Protein AF-0000000065948109 (afdb_homodimer)

Solvent-accessible surface area (backbone atoms only — not comparable to full-atom values): 18073 Å² total; per-residue (Å²): 132,85,75,76,74,75,69,74,71,58,66,39,32,50,82,46,85,75,44,53,85,60,35,66,54,28,76,70,76,76,58,70,59,65,32,35,32,31,30,47,79,47,98,48,29,34,36,40,36,32,56,39,51,92,62,52,76,90,24,46,48,77,45,78,55,88,47,34,37,38,42,35,37,41,80,82,67,83,81,81,68,49,64,55,38,82,49,62,77,77,67,71,39,63,44,53,44,33,36,25,89,48,36,40,80,72,50,73,46,82,54,51,21,24,41,38,36,35,32,36,52,61,70,56,72,88,72,45,86,71,80,72,79,78,77,74,84,72,80,79,76,76,80,77,75,76,67,78,79,119,131,84,74,75,76,74,71,73,71,57,66,42,32,49,83,45,87,74,45,54,86,63,36,69,52,29,76,70,76,75,60,71,60,66,33,35,31,30,31,46,78,46,99,48,29,34,37,38,35,34,55,40,51,92,61,53,75,91,25,48,48,80,47,78,54,88,49,34,37,37,42,34,37,42,83,82,66,83,81,81,70,51,64,56,39,84,49,62,77,75,66,72,40,63,44,57,44,33,35,26,89,49,38,41,80,73,49,74,46,80,54,54,22,24,42,38,35,37,31,35,52,59,71,58,73,88,72,46,86,71,80,73,76,78,76,75,86,70,80,80,72,64,86,72,78,78,62,70,84,120

Radius of gyration: 33.37 Å; Cα contacts (8 Å, |Δi|>4): 517; chains: 2; bounding box: 86×128×106 Å

pLDDT: mean 76.23, std 23.2, range [26.94, 98.38]

Foldseek 3Di:
DPPPCPVPQPQQAPQDVCSDPNSQVPVPPVPCPFPWDWDDPDNFKIKIKTQQAPFDPVQWDWDDDQFKIKIWGDDDDDDPDDDPDDDDDHHTDMTMHGHDPQKDWDDWDDDPRIIMTMIGHDDDPVPPDDDDDDDDPDDPPDPPPPPPPD/DPPPCVVPQPQQAPQDVCSDPNSQVPVPPVPCPFPWDWDDPDNFKIKIKTQQAPDDPVQWDWDDDQFKIKIWGDDDDDDPDDDPDDDDDHHTDMTMHGHDPQKDWDDWDDDPRIIMTMIGHDDDPVPPDDDDDDDDPDDPPDDPPPPPDD

InterPro domains:
  IPR002068 Alpha crystallin/Hsp20 domain [PF00011] (40-134)
  IPR002068 Alpha crystallin/Hsp20 domain [PS01031] (27-137)
  IPR008978 HSP20-like chaperone [G3DSA:2.60.40.790] (32-136)
  IPR008978 HSP20-like chaperone [SSF49764] (31-135)
  IPR037913 Small heat shock protein IbpA/IbpB, ACD domain [cd06470] (34-121)

Structure (mmCIF, N/CA/C/O backbone):
data_AF-0000000065948109-model_v1
#
loop_
_entity.id
_entity.type
_entity.pdbx_description
1 polymer 'Small heat shock protein HspE'
#
loop_
_atom_site.group_PDB
_atom_site.id
_atom_site.type_symbol
_atom_site.label_atom_id
_atom_site.label_alt_id
_atom_site.label_comp_id
_atom_site.label_asym_id
_atom_site.label_entity_id
_atom_site.label_seq_id
_atom_site.pdbx_PDB_ins_code
_atom_site.Cartn_x
_atom_site.Cartn_y
_atom_site.Cartn_z
_atom_site.occupancy
_atom_site.B_iso_or_equiv
_atom_site.auth_seq_id
_atom_site.auth_comp_id
_atom_site.auth_asym_id
_atom_site.auth_atom_id
_atom_site.pdbx_PDB_model_num
ATOM 1 N N . MET A 1 1 ? 5.234 41.031 -24.766 1 29.64 1 MET A N 1
ATOM 2 C CA . MET A 1 1 ? 4.141 40.094 -24.531 1 29.64 1 MET A CA 1
ATOM 3 C C . MET A 1 1 ? 4.297 39.406 -23.172 1 29.64 1 MET A C 1
ATOM 5 O O . MET A 1 1 ? 5.332 38.781 -22.906 1 29.64 1 MET A O 1
ATOM 9 N N . ARG A 1 2 ? 3.801 39.969 -21.953 1 28.12 2 ARG A N 1
ATOM 10 C CA . ARG A 1 2 ? 4.117 39.688 -20.547 1 28.12 2 ARG A CA 1
ATOM 11 C C . ARG A 1 2 ? 3.691 38.281 -20.156 1 28.12 2 ARG A C 1
ATOM 13 O O . ARG A 1 2 ? 2.51 37.938 -20.234 1 28.12 2 ARG A O 1
ATOM 20 N N . THR A 1 3 ? 4.426 37.281 -20.547 1 35 3 THR A N 1
ATOM 21 C CA . THR A 1 3 ? 4.164 35.875 -20.25 1 35 3 THR A CA 1
ATOM 22 C C . THR A 1 3 ? 3.906 35.656 -18.766 1 35 3 THR A C 1
ATOM 24 O O . THR A 1 3 ? 4.723 36.062 -17.922 1 35 3 THR A O 1
ATOM 27 N N . TYR A 1 4 ? 2.645 35.906 -18.344 1 31.05 4 TYR A N 1
ATOM 28 C CA . TYR A 1 4 ? 2.184 35.688 -16.969 1 31.05 4 TYR A CA 1
ATOM 29 C C . TYR A 1 4 ? 2.643 34.312 -16.469 1 31.05 4 TYR A C 1
ATOM 31 O O . TYR A 1 4 ? 2.393 33.281 -17.125 1 31.05 4 TYR A O 1
ATOM 39 N N . ASP A 1 5 ? 3.863 34.219 -15.984 1 33.69 5 ASP A N 1
ATOM 40 C CA . ASP A 1 5 ? 4.434 33.094 -15.266 1 33.69 5 ASP A CA 1
ATOM 41 C C . ASP A 1 5 ? 3.461 32.562 -14.203 1 33.69 5 ASP A C 1
ATOM 43 O O . ASP A 1 5 ? 3.195 33.25 -13.211 1 33.69 5 ASP A O 1
ATOM 47 N N . LEU A 1 6 ? 2.199 32.125 -14.578 1 35.31 6 LEU A N 1
ATOM 48 C CA . LEU A 1 6 ? 1.227 31.484 -13.703 1 35.31 6 LEU A CA 1
ATOM 49 C C . LEU A 1 6 ? 1.876 30.359 -12.898 1 35.31 6 LEU A C 1
ATOM 51 O O . LEU A 1 6 ? 1.198 29.406 -12.484 1 35.31 6 LEU A O 1
ATOM 55 N N . SER A 1 7 ? 3.217 30.453 -12.867 1 35.31 7 SER A N 1
ATOM 56 C CA . SER A 1 7 ? 3.896 29.406 -12.117 1 35.31 7 SER A CA 1
ATOM 57 C C . SER A 1 7 ? 3.33 29.281 -10.703 1 35.31 7 SER A C 1
ATOM 59 O O . SER A 1 7 ? 4.031 28.859 -9.781 1 35.31 7 SER A O 1
ATOM 61 N N . PRO A 1 8 ? 2.217 30 -10.305 1 38.47 8 PRO A N 1
ATOM 62 C CA . PRO A 1 8 ? 2.037 30.031 -8.852 1 38.47 8 PRO A CA 1
ATOM 63 C C . PRO A 1 8 ? 1.947 28.641 -8.234 1 38.47 8 PRO A C 1
ATOM 65 O O . PRO A 1 8 ? 1.047 27.859 -8.578 1 38.47 8 PRO A O 1
ATOM 68 N N . PHE A 1 9 ? 2.924 27.812 -8.023 1 39.91 9 PHE A N 1
ATOM 69 C CA . PHE A 1 9 ? 3.062 26.578 -7.262 1 39.91 9 PHE A CA 1
ATOM 70 C C . PHE A 1 9 ? 2.334 26.672 -5.926 1 39.91 9 PHE A C 1
ATOM 72 O O . PHE A 1 9 ? 2.852 27.266 -4.977 1 39.91 9 PHE A O 1
ATOM 79 N N . TRP A 1 10 ? 1.122 26.875 -5.797 1 39 10 TRP A N 1
ATOM 80 C CA . TRP A 1 10 ? 0.391 26.938 -4.535 1 39 10 TRP A CA 1
ATOM 81 C C . TRP A 1 10 ? 0.79 25.781 -3.623 1 39 10 TRP A C 1
ATOM 83 O O . TRP A 1 10 ? 0.545 24.609 -3.943 1 39 10 TRP A O 1
ATOM 93 N N . ARG A 1 11 ? 1.975 25.859 -2.982 1 47.75 11 ARG A N 1
ATOM 94 C CA . ARG A 1 11 ? 2.492 25 -1.919 1 47.75 11 ARG A CA 1
ATOM 95 C C . ARG A 1 11 ? 1.496 24.891 -0.769 1 47.75 11 ARG A C 1
ATOM 97 O O . ARG A 1 11 ? 1.283 25.859 -0.034 1 47.75 11 ARG A O 1
ATOM 104 N N . SER A 1 12 ? 0.529 24 -0.878 1 51.53 12 SER A N 1
ATOM 105 C CA . SER A 1 12 ? -0.377 23.797 0.248 1 51.53 12 SER A CA 1
ATOM 106 C C . SER A 1 12 ? 0.387 23.422 1.509 1 51.53 12 SER A C 1
ATOM 108 O O . SER A 1 12 ? 1.304 22.594 1.457 1 51.53 12 SER A O 1
ATOM 110 N N . THR A 1 13 ? 0.455 24.297 2.523 1 64.31 13 THR A N 1
ATOM 111 C CA . THR A 1 13 ? 1.109 24.125 3.816 1 64.31 13 THR A CA 1
ATOM 112 C C . THR A 1 13 ? 0.227 23.328 4.773 1 64.31 13 THR A C 1
ATOM 114 O O . THR A 1 13 ? -0.938 23.672 4.984 1 64.31 13 THR A O 1
ATOM 117 N N . ILE A 1 14 ? 0.63 22.203 5.199 1 66.62 14 ILE A N 1
ATOM 118 C CA . ILE A 1 14 ? -0.058 21.422 6.219 1 66.62 14 ILE A CA 1
ATOM 119 C C . ILE A 1 14 ? -0.171 22.219 7.508 1 66.62 14 ILE A C 1
ATOM 121 O O . ILE A 1 14 ? 0.828 22.75 8.008 1 66.62 14 ILE A O 1
ATOM 125 N N . GLY A 1 15 ? -1.49 22.25 8.133 1 60.53 15 GLY A N 1
ATOM 126 C CA . GLY A 1 15 ? -1.778 23.031 9.32 1 60.53 15 GLY A CA 1
ATOM 127 C C . GLY A 1 15 ? -2.623 24.266 9.039 1 60.53 15 GLY A C 1
ATOM 128 O O . GLY A 1 15 ? -3.092 24.922 9.969 1 60.53 15 GLY A O 1
ATOM 129 N N . PHE A 1 16 ? -2.656 24.719 7.836 1 61 16 PHE A N 1
ATOM 130 C CA . PHE A 1 16 ? -3.646 25.75 7.535 1 61 16 PHE A CA 1
ATOM 131 C C . PHE A 1 16 ? -5.004 25.125 7.246 1 61 16 PHE A C 1
ATOM 133 O O . PHE A 1 16 ? -5.082 24 6.734 1 61 16 PHE A O 1
ATOM 140 N N . ASP A 1 17 ? -6.031 25.344 8.07 1 54.16 17 ASP A N 1
ATOM 141 C CA . ASP A 1 17 ? -7.336 24.703 7.957 1 54.16 17 ASP A CA 1
ATOM 142 C C . ASP A 1 17 ? -7.691 24.422 6.496 1 54.16 17 ASP A C 1
ATOM 144 O O . ASP A 1 17 ? -8.453 23.5 6.203 1 54.16 17 ASP A O 1
ATOM 148 N N . ARG A 1 18 ? -7.535 25.5 5.723 1 48.44 18 ARG A N 1
ATOM 149 C CA . ARG A 1 18 ? -8.086 25.281 4.387 1 48.44 18 ARG A CA 1
ATOM 150 C C . ARG A 1 18 ? -7.082 24.562 3.488 1 48.44 18 ARG A C 1
ATOM 152 O O . ARG A 1 18 ? -6.129 25.188 3.008 1 48.44 18 ARG A O 1
ATOM 159 N N . LEU A 1 19 ? -6.742 23.359 3.861 1 49.34 19 LEU A N 1
ATOM 160 C CA . LEU A 1 19 ? -5.883 22.594 2.965 1 49.34 19 LEU A CA 1
ATOM 161 C C . LEU A 1 19 ? -6.441 22.594 1.544 1 49.34 19 LEU A C 1
ATOM 163 O O . LEU A 1 19 ? -7.453 21.953 1.266 1 49.34 19 LEU A O 1
ATOM 167 N N . LEU A 1 20 ? -6.578 23.844 0.843 1 45.06 20 LEU A N 1
ATOM 168 C CA . LEU A 1 20 ? -6.965 23.766 -0.562 1 45.06 20 LEU A CA 1
ATOM 169 C C . LEU A 1 20 ? -6.379 22.531 -1.228 1 45.06 20 LEU A C 1
ATOM 171 O O . LEU A 1 20 ? -5.504 21.875 -0.661 1 45.06 20 LEU A O 1
ATOM 175 N N . ASN A 1 21 ? -6.66 22.469 -2.602 1 44.12 21 ASN A N 1
ATOM 176 C CA . ASN A 1 21 ? -6.18 21.438 -3.527 1 44.12 21 ASN A CA 1
ATOM 177 C C . ASN A 1 21 ? -4.688 21.172 -3.338 1 44.12 21 ASN A C 1
ATOM 179 O O . ASN A 1 21 ? -3.854 22.031 -3.631 1 44.12 21 ASN A O 1
ATOM 183 N N . LEU A 1 22 ? -4.234 20.734 -2.148 1 44.16 22 LEU A N 1
ATOM 184 C CA . LEU A 1 22 ? -2.869 20.312 -1.854 1 44.16 22 LEU A CA 1
ATOM 185 C C . LEU A 1 22 ? -2.094 20.047 -3.141 1 44.16 22 LEU A C 1
ATOM 187 O O . LEU A 1 22 ? -2.469 19.172 -3.932 1 44.16 22 LEU A O 1
ATOM 191 N N . VAL A 1 23 ? -1.545 21.016 -3.662 1 41.25 23 VAL A N 1
ATOM 192 C CA . VAL A 1 23 ? -0.571 21.078 -4.746 1 41.25 23 VAL A CA 1
ATOM 193 C C . VAL A 1 23 ? 0.583 20.125 -4.465 1 41.25 23 VAL A C 1
ATOM 195 O O . VAL A 1 23 ? 1.319 20.297 -3.49 1 41.25 23 VAL A O 1
ATOM 198 N N . ASN A 1 24 ? 0.445 18.875 -4.121 1 42.62 24 ASN A N 1
ATOM 199 C CA . ASN A 1 24 ? 1.758 18.25 -4.113 1 42.62 24 ASN A CA 1
ATOM 200 C C . ASN A 1 24 ? 2.695 18.891 -5.137 1 42.62 24 ASN A C 1
ATOM 202 O O . ASN A 1 24 ? 2.43 18.844 -6.336 1 42.62 24 ASN A O 1
ATOM 206 N N . ASP A 1 25 ? 3.068 20.016 -4.891 1 40.81 25 ASP A N 1
ATOM 207 C CA . ASP A 1 25 ? 4.215 20.391 -5.711 1 40.81 25 ASP A CA 1
ATOM 208 C C . ASP A 1 25 ? 5.176 19.219 -5.887 1 40.81 25 ASP A C 1
ATOM 210 O O . ASP A 1 25 ? 6.121 19.062 -5.113 1 40.81 25 ASP A O 1
ATOM 214 N N . THR A 1 26 ? 4.84 18.016 -5.621 1 39.81 26 THR A N 1
ATOM 215 C CA . THR A 1 26 ? 5.891 17.219 -6.25 1 39.81 26 THR A CA 1
ATOM 216 C C . THR A 1 26 ? 6.41 17.906 -7.508 1 39.81 26 THR A C 1
ATOM 218 O O . THR A 1 26 ? 5.695 18.703 -8.125 1 39.81 26 THR A O 1
ATOM 221 N N . VAL A 1 27 ? 7.605 18.422 -7.605 1 38.03 27 VAL A N 1
ATOM 222 C CA . VAL A 1 27 ? 8.148 18.562 -8.953 1 38.03 27 VAL A CA 1
ATOM 223 C C . VAL A 1 27 ? 7.23 17.891 -9.961 1 38.03 27 VAL A C 1
ATOM 225 O O . VAL A 1 27 ? 6.906 16.703 -9.82 1 38.03 27 VAL A O 1
ATOM 228 N N . ASP A 1 28 ? 6.367 18.656 -10.609 1 40.16 28 ASP A N 1
ATOM 229 C CA . ASP A 1 28 ? 5.312 18.453 -11.594 1 40.16 28 ASP A CA 1
ATOM 230 C C . ASP A 1 28 ? 5.535 17.156 -12.383 1 40.16 28 ASP A C 1
ATOM 232 O O . ASP A 1 28 ? 5.082 17.031 -13.523 1 40.16 28 ASP A O 1
ATOM 236 N N . ASN A 1 29 ? 6.656 16.641 -12.242 1 43.66 29 ASN A N 1
ATOM 237 C CA . ASN A 1 29 ? 6.75 15.797 -13.438 1 43.66 29 ASN A CA 1
ATOM 238 C C . ASN A 1 29 ? 5.594 14.812 -13.523 1 43.66 29 ASN A C 1
ATOM 240 O O . ASN A 1 29 ? 5.723 13.75 -14.133 1 43.66 29 ASN A O 1
ATOM 244 N N . GLY A 1 30 ? 4.391 15.297 -13.039 1 52.56 30 GLY A N 1
ATOM 245 C CA . GLY A 1 30 ? 3.305 14.383 -13.344 1 52.56 30 GLY A CA 1
ATOM 246 C C . GLY A 1 30 ? 3.348 13.117 -12.5 1 52.56 30 GLY A C 1
ATOM 247 O O . GLY A 1 30 ? 2.441 12.281 -12.578 1 52.56 30 GLY A O 1
ATOM 248 N N . ASP A 1 31 ? 4.566 13 -11.758 1 61.12 31 ASP A N 1
ATOM 249 C CA . ASP A 1 31 ? 4.676 11.703 -11.094 1 61.12 31 ASP A CA 1
ATOM 250 C C . ASP A 1 31 ? 3.963 11.719 -9.742 1 61.12 31 ASP A C 1
ATOM 252 O O . ASP A 1 31 ? 4.387 12.422 -8.82 1 61.12 31 ASP A O 1
ATOM 256 N N . THR A 1 32 ? 2.773 11.328 -9.516 1 79 32 THR A N 1
ATOM 257 C CA . THR A 1 32 ? 1.86 11.234 -8.383 1 79 32 THR A CA 1
ATOM 258 C C . THR A 1 32 ? 2.221 10.039 -7.496 1 79 32 THR A C 1
ATOM 260 O O . THR A 1 32 ? 1.455 9.672 -6.605 1 79 32 THR A O 1
ATOM 263 N N . TYR A 1 33 ? 3.508 9.617 -7.703 1 89.5 33 TYR A N 1
ATOM 264 C CA . TYR A 1 33 ? 3.928 8.5 -6.867 1 89.5 33 TYR A CA 1
ATOM 265 C C . TYR A 1 33 ? 4.824 8.977 -5.73 1 89.5 33 TYR A C 1
ATOM 267 O O . TYR A 1 33 ? 5.672 9.852 -5.926 1 89.5 33 TYR A O 1
ATOM 275 N N . PRO A 1 34 ? 4.672 8.406 -4.445 1 95 34 PRO A N 1
ATOM 276 C CA . PRO A 1 34 ? 3.584 7.539 -3.996 1 95 34 PRO A CA 1
ATOM 277 C C . PRO A 1 34 ? 2.352 8.32 -3.549 1 95 34 PRO A C 1
ATOM 279 O O . PRO A 1 34 ? 2.469 9.461 -3.1 1 95 34 PRO A O 1
ATOM 282 N N . PRO A 1 35 ? 1.226 7.664 -3.725 1 93.69 35 PRO A N 1
ATOM 283 C CA . PRO A 1 35 ? 0.034 8.336 -3.199 1 93.69 35 PRO A CA 1
ATOM 284 C C . PRO A 1 35 ? 0.094 8.547 -1.688 1 93.69 35 PRO A C 1
ATOM 286 O O . PRO A 1 35 ? 0.752 7.777 -0.979 1 93.69 35 PRO A O 1
ATOM 289 N N . TYR A 1 36 ? -0.594 9.594 -1.303 1 94.44 36 TYR A N 1
ATOM 290 C CA . TYR A 1 36 ? -0.597 9.891 0.126 1 94.44 36 TYR A CA 1
ATOM 291 C C . TYR A 1 36 ? -1.914 10.523 0.551 1 94.44 36 TYR A C 1
ATOM 293 O O . TYR A 1 36 ? -2.688 10.984 -0.292 1 94.44 36 TYR A O 1
ATOM 301 N N . ASP A 1 37 ? -2.174 10.43 1.862 1 93.94 37 ASP A N 1
ATOM 302 C CA . ASP A 1 37 ? -3.291 11.125 2.504 1 93.94 37 ASP A CA 1
ATOM 303 C C . ASP A 1 37 ? -2.795 12.117 3.547 1 93.94 37 ASP A C 1
ATOM 305 O O . ASP A 1 37 ? -1.714 11.945 4.113 1 93.94 37 ASP A O 1
ATOM 309 N N . ILE A 1 38 ? -3.557 13.156 3.717 1 93.56 38 ILE A N 1
ATOM 310 C CA . ILE A 1 38 ? -3.359 14.078 4.832 1 93.56 38 ILE A CA 1
ATOM 311 C C . ILE A 1 38 ? -4.656 14.211 5.629 1 93.56 38 ILE A C 1
ATOM 313 O O . ILE A 1 38 ? -5.715 14.5 5.062 1 93.56 38 ILE A O 1
ATOM 317 N N . GLU A 1 39 ? -4.562 13.969 6.859 1 94.31 39 GLU A N 1
ATOM 318 C CA . GLU A 1 39 ? -5.758 14.07 7.691 1 94.31 39 GLU A CA 1
ATOM 319 C C . GLU A 1 39 ? -5.5 14.938 8.922 1 94.31 39 GLU A C 1
ATOM 321 O O . GLU A 1 39 ? -4.355 15.086 9.359 1 94.31 39 GLU A O 1
ATOM 326 N N . ARG A 1 40 ? -6.582 15.5 9.359 1 93.88 40 ARG A N 1
ATOM 327 C CA . ARG A 1 40 ? -6.578 16.141 10.664 1 93.88 40 ARG A CA 1
ATOM 328 C C . ARG A 1 40 ? -7.082 15.188 11.75 1 93.88 40 ARG A C 1
ATOM 330 O O . ARG A 1 40 ? -8.219 14.711 11.68 1 93.88 40 ARG A O 1
ATOM 337 N N . THR A 1 41 ? -6.254 14.93 12.703 1 94.06 41 THR A N 1
ATOM 338 C CA . THR A 1 41 ? -6.613 13.938 13.711 1 94.06 41 THR A CA 1
ATOM 339 C C . THR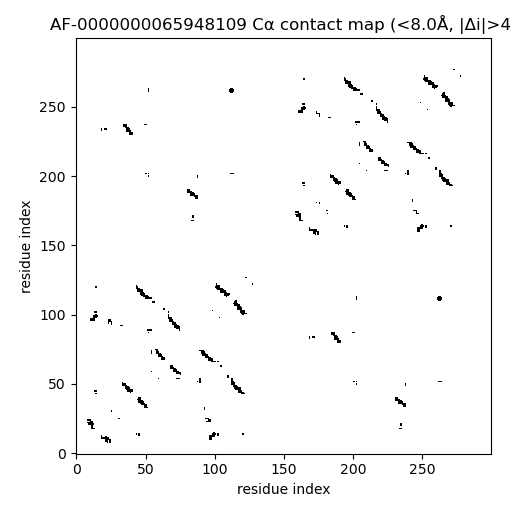 A 1 41 ? -7.168 14.617 14.961 1 94.06 41 THR A C 1
ATOM 341 O O . THR A 1 41 ? -7.828 13.977 15.773 1 94.06 41 THR A O 1
ATOM 344 N N . SER A 1 42 ? -6.863 15.797 15.156 1 92.25 42 SER A N 1
ATOM 345 C CA . SER A 1 42 ? -7.414 16.688 16.172 1 92.25 42 SER A CA 1
ATOM 346 C C . SER A 1 42 ? -7.23 18.156 15.789 1 92.25 42 SER A C 1
ATOM 348 O O . SER A 1 42 ? -6.723 18.453 14.703 1 92.25 42 SER A O 1
ATOM 350 N N . GLU A 1 43 ? -7.613 19.016 16.594 1 87.69 43 GLU A N 1
ATOM 351 C CA . GLU A 1 43 ? -7.562 20.438 16.281 1 87.69 43 GLU A CA 1
ATOM 352 C C . GLU A 1 43 ? -6.148 20.859 15.891 1 87.69 43 GLU A C 1
ATOM 354 O O . GLU A 1 43 ? -5.969 21.688 14.992 1 87.69 43 GLU A O 1
ATOM 359 N N . ASP A 1 44 ? -5.16 20.266 16.562 1 91.19 44 ASP A N 1
ATOM 360 C CA . ASP A 1 44 ? -3.789 20.719 16.344 1 91.19 44 ASP A CA 1
ATOM 361 C C . ASP A 1 44 ? -2.895 19.562 15.898 1 91.19 44 ASP A C 1
ATOM 363 O O . ASP A 1 44 ? -1.674 19.609 16.062 1 91.19 44 ASP A O 1
ATOM 367 N N . GLN A 1 45 ? -3.539 18.516 15.492 1 94.81 45 GLN A N 1
ATOM 368 C CA . GLN A 1 45 ? -2.752 17.359 15.086 1 94.81 45 GLN A CA 1
ATOM 369 C C . GLN A 1 45 ? -3.111 16.922 13.672 1 94.81 45 GLN A C 1
ATOM 371 O O . GLN A 1 45 ? -4.281 16.922 13.289 1 94.81 45 GLN A O 1
ATOM 376 N N . TYR A 1 46 ? -2.092 16.531 12.953 1 94.31 46 TYR A N 1
ATOM 377 C CA . TYR A 1 46 ? -2.229 16.078 11.57 1 94.31 46 TYR A CA 1
ATOM 378 C C . TYR A 1 46 ? -1.439 14.797 11.344 1 94.31 46 TYR A C 1
ATOM 380 O O . TYR A 1 46 ? -0.537 14.469 12.117 1 94.31 46 TYR A O 1
ATOM 388 N N . ARG A 1 47 ? -1.834 14.156 10.281 1 96.94 47 ARG A N 1
ATOM 389 C CA . ARG A 1 47 ? -1.088 12.969 9.875 1 96.94 47 ARG A CA 1
ATOM 390 C C . ARG A 1 47 ? -0.953 12.898 8.359 1 96.94 47 ARG A C 1
ATOM 392 O O . ARG A 1 47 ? -1.925 13.117 7.633 1 96.94 47 ARG A O 1
A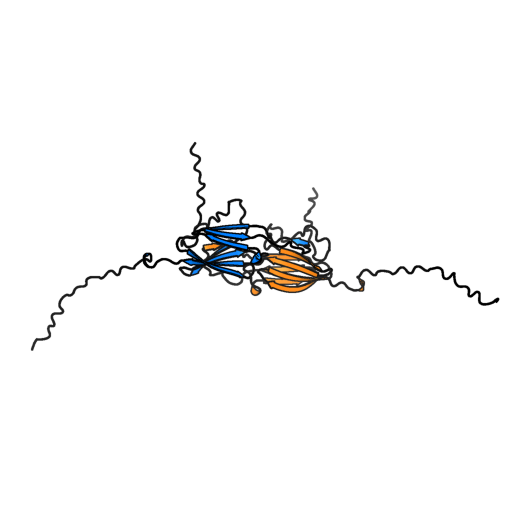TOM 399 N N . ILE A 1 48 ? 0.234 12.688 7.922 1 95.81 48 ILE A N 1
ATOM 400 C CA . ILE A 1 48 ? 0.5 12.328 6.535 1 95.81 48 ILE A CA 1
ATOM 401 C C . ILE A 1 48 ? 0.708 10.82 6.422 1 95.81 48 ILE A C 1
ATOM 403 O O . ILE A 1 48 ? 1.502 10.234 7.164 1 95.81 48 ILE A O 1
ATOM 407 N N . SER A 1 49 ? 0.015 10.195 5.574 1 97.19 49 SER A N 1
ATOM 408 C CA . SER A 1 49 ? 0.193 8.766 5.316 1 97.19 49 SER A CA 1
ATOM 409 C C . SER A 1 49 ? 0.574 8.516 3.861 1 97.19 49 SER A C 1
ATOM 411 O O . SER A 1 49 ? -0.169 8.875 2.947 1 97.19 49 SER A O 1
ATOM 413 N N . LEU A 1 50 ? 1.727 7.965 3.623 1 96.69 50 LEU A N 1
ATOM 414 C CA . LEU A 1 50 ? 2.191 7.598 2.289 1 96.69 50 LEU A CA 1
ATOM 415 C C . LEU A 1 50 ? 2.076 6.094 2.066 1 96.69 50 LEU A C 1
ATOM 417 O O . LEU A 1 50 ? 2.486 5.305 2.92 1 96.69 50 LEU A O 1
ATOM 421 N N . ALA A 1 51 ? 1.487 5.695 0.956 1 97.12 51 ALA A N 1
ATOM 422 C CA . ALA A 1 51 ? 1.442 4.281 0.598 1 97.12 51 ALA A CA 1
ATOM 423 C C . ALA A 1 51 ? 2.781 3.814 0.034 1 97.12 51 ALA A C 1
ATOM 425 O O . ALA A 1 51 ? 3.127 4.133 -1.106 1 97.12 51 ALA A O 1
ATOM 426 N N . LEU A 1 52 ? 3.535 3.012 0.817 1 97 52 LEU A N 1
ATOM 427 C CA . LEU A 1 52 ? 4.891 2.623 0.446 1 97 52 LEU A CA 1
ATOM 428 C C . LEU A 1 52 ? 5.055 1.108 0.489 1 97 52 LEU A C 1
ATOM 430 O O . LEU A 1 52 ? 6.055 0.602 1.006 1 97 52 LEU A O 1
ATOM 434 N N . VAL A 1 53 ? 4.016 0.492 -0.041 1 94.88 53 VAL A N 1
ATOM 435 C CA . VAL A 1 53 ? 4.117 -0.96 -0.139 1 94.88 53 VAL A CA 1
ATOM 436 C C . VAL A 1 53 ? 5.426 -1.338 -0.83 1 94.88 53 VAL A C 1
ATOM 438 O O . VAL A 1 53 ? 5.773 -0.774 -1.871 1 94.88 53 VAL A O 1
ATOM 441 N N . GLY A 1 54 ? 6.168 -2.311 -0.193 1 92.75 54 GLY A N 1
ATOM 442 C CA . GLY A 1 54 ? 7.41 -2.789 -0.779 1 92.75 54 GLY A CA 1
ATOM 443 C C . GLY A 1 54 ? 8.641 -2.119 -0.2 1 92.75 54 GLY A C 1
ATOM 444 O O . GLY A 1 54 ? 9.766 -2.576 -0.418 1 92.75 54 GLY A O 1
ATOM 445 N N . PHE A 1 55 ? 8.414 -1.017 0.498 1 95.38 55 PHE A N 1
ATOM 446 C CA . PHE A 1 55 ? 9.508 -0.323 1.159 1 95.38 55 PHE A CA 1
ATOM 447 C C . PHE A 1 55 ? 9.609 -0.74 2.621 1 95.38 55 PHE A C 1
ATOM 449 O O . PHE A 1 55 ? 8.633 -1.209 3.207 1 95.38 55 PHE A O 1
ATOM 456 N N . THR A 1 56 ? 10.797 -0.616 3.162 1 94.12 56 THR A N 1
ATOM 457 C CA . THR A 1 56 ? 11.055 -0.765 4.59 1 94.12 56 THR A CA 1
ATOM 458 C C . THR A 1 56 ? 11.602 0.531 5.18 1 94.12 56 THR A C 1
ATOM 460 O O . THR A 1 56 ? 11.969 1.449 4.445 1 94.12 56 THR A O 1
ATOM 463 N N . PRO A 1 57 ? 11.633 0.644 6.516 1 95.56 57 PRO A N 1
ATOM 464 C CA . PRO A 1 57 ? 12.172 1.857 7.133 1 95.56 57 PRO A CA 1
ATOM 465 C C . PRO A 1 57 ? 13.594 2.174 6.668 1 95.56 57 PRO A C 1
ATOM 467 O O . PRO A 1 57 ? 13.969 3.346 6.57 1 95.56 57 PRO A O 1
ATOM 470 N N . ASP A 1 58 ? 14.344 1.189 6.359 1 95.44 58 ASP A N 1
ATOM 471 C CA . ASP A 1 58 ? 15.727 1.396 5.938 1 95.44 58 ASP A CA 1
ATOM 472 C C . ASP A 1 58 ? 15.781 2.002 4.539 1 95.44 58 ASP A C 1
ATOM 474 O O . ASP A 1 58 ? 16.828 2.527 4.129 1 95.44 58 ASP A O 1
ATOM 478 N N . ASP A 1 59 ? 14.688 1.951 3.838 1 97 59 ASP A N 1
ATOM 479 C CA . ASP A 1 59 ? 14.656 2.416 2.455 1 97 59 ASP A CA 1
ATOM 480 C C . ASP A 1 59 ? 14.266 3.891 2.381 1 97 59 ASP A C 1
ATOM 482 O O . ASP A 1 59 ? 14.289 4.492 1.305 1 97 59 ASP A O 1
ATOM 486 N N . VAL A 1 60 ? 13.883 4.488 3.512 1 97.75 60 VAL A N 1
ATOM 487 C CA . VAL A 1 60 ? 13.227 5.789 3.467 1 97.75 60 VAL A CA 1
ATOM 488 C C . VAL A 1 60 ? 13.969 6.773 4.363 1 97.75 60 VAL A C 1
ATOM 490 O O . VAL A 1 60 ? 14.344 6.438 5.492 1 97.75 60 VAL A O 1
ATOM 493 N N . ALA A 1 61 ? 14.156 7.953 3.807 1 97.94 61 ALA A N 1
ATOM 494 C CA . ALA A 1 61 ? 14.727 9.055 4.574 1 97.94 61 ALA A CA 1
ATOM 495 C C . ALA A 1 61 ? 13.711 10.188 4.75 1 97.94 61 ALA A C 1
ATOM 497 O O . ALA A 1 61 ? 13.031 10.57 3.793 1 97.94 61 ALA A O 1
ATOM 498 N N . ILE A 1 62 ? 13.594 10.664 5.926 1 97.62 62 ILE A N 1
ATOM 499 C CA . ILE A 1 62 ? 12.688 11.766 6.258 1 97.62 62 ILE A CA 1
ATOM 500 C C . ILE A 1 62 ? 13.492 12.938 6.82 1 97.62 62 ILE A C 1
ATOM 502 O O . ILE A 1 62 ? 14.25 12.773 7.777 1 97.62 62 ILE A O 1
ATOM 506 N N . THR A 1 63 ? 13.297 14.086 6.227 1 97.06 63 THR A N 1
ATOM 507 C CA . THR A 1 63 ? 14.008 15.273 6.691 1 97.06 63 THR A CA 1
ATOM 508 C C . THR A 1 63 ? 13.047 16.453 6.871 1 97.06 63 THR A C 1
ATOM 510 O O . THR A 1 63 ? 12.281 16.766 5.961 1 97.06 63 THR A O 1
ATOM 513 N N . ALA A 1 64 ? 13.086 16.938 8.023 1 93.69 64 ALA A N 1
ATOM 514 C CA . ALA A 1 64 ? 12.312 18.141 8.297 1 93.69 64 ALA A CA 1
ATOM 515 C C . ALA A 1 64 ? 13.227 19.344 8.492 1 93.69 64 ALA A C 1
ATOM 517 O O . ALA A 1 64 ? 14.109 19.328 9.352 1 93.69 64 ALA A O 1
ATOM 518 N N . GLU A 1 65 ? 13.078 20.312 7.664 1 90.94 65 GLU A N 1
ATOM 519 C CA . GLU A 1 65 ? 13.836 21.562 7.766 1 90.94 65 GLU A CA 1
ATOM 520 C C . GLU A 1 65 ? 12.922 22.766 7.688 1 90.94 65 GLU A C 1
ATOM 522 O O . GLU A 1 65 ? 12.406 23.109 6.617 1 90.94 65 GLU A O 1
ATOM 527 N N . ARG A 1 66 ? 12.82 23.453 8.836 1 84 66 ARG A N 1
ATOM 528 C CA . ARG A 1 66 ? 11.961 24.625 8.93 1 84 66 ARG A CA 1
ATOM 529 C C . ARG A 1 66 ? 10.539 24.297 8.492 1 84 66 ARG A C 1
ATOM 531 O O . ARG A 1 66 ? 9.883 23.438 9.078 1 84 66 ARG A O 1
ATOM 538 N N . SER A 1 67 ? 10.078 24.781 7.402 1 86.69 67 SER A N 1
ATOM 539 C CA . SER A 1 67 ? 8.695 24.609 6.98 1 86.69 67 SER A CA 1
ATOM 540 C C . SER A 1 67 ? 8.578 23.625 5.832 1 86.69 67 SER A C 1
ATOM 542 O O . SER A 1 67 ? 7.645 23.688 5.031 1 86.69 67 SER A O 1
ATOM 544 N N . THR A 1 68 ? 9.617 22.75 5.809 1 90.5 68 THR A N 1
ATOM 545 C CA . THR A 1 68 ? 9.602 21.797 4.707 1 90.5 68 THR A CA 1
ATOM 546 C C . THR A 1 68 ? 9.875 20.375 5.215 1 90.5 68 THR A C 1
ATOM 548 O O . THR A 1 68 ? 10.805 20.156 5.988 1 90.5 68 THR A O 1
ATOM 551 N N . LEU A 1 69 ? 9.031 19.453 4.875 1 93.5 69 LEU A N 1
ATOM 552 C CA . LEU A 1 69 ? 9.219 18.031 5.137 1 93.5 69 LEU A CA 1
ATOM 553 C C . LEU A 1 69 ? 9.492 17.266 3.844 1 93.5 69 LEU A C 1
ATOM 555 O O . LEU A 1 69 ? 8.695 17.312 2.908 1 93.5 69 LEU A O 1
ATOM 559 N N . THR A 1 70 ? 10.617 16.672 3.781 1 94.5 70 THR A N 1
ATOM 560 C CA . THR A 1 70 ? 10.992 15.891 2.607 1 94.5 70 THR A CA 1
ATOM 561 C C . THR A 1 70 ? 11.031 14.406 2.938 1 94.5 70 THR A C 1
ATOM 563 O O . THR A 1 70 ? 11.633 14 3.938 1 94.5 70 THR A O 1
ATOM 566 N N . VAL A 1 71 ? 10.352 13.625 2.143 1 96.56 71 VAL A N 1
ATOM 567 C CA . VAL A 1 71 ? 10.398 12.172 2.26 1 96.56 71 VAL A CA 1
ATOM 568 C C . VAL A 1 71 ? 10.977 11.57 0.979 1 96.56 71 VAL A C 1
ATOM 570 O O . VAL A 1 71 ? 10.461 11.805 -0.115 1 96.56 71 VAL A O 1
ATOM 573 N N . GLU A 1 72 ? 12.055 10.82 1.18 1 96.94 72 GLU A N 1
ATOM 574 C CA . GLU A 1 72 ? 12.695 10.18 0.038 1 96.94 72 GLU A CA 1
ATOM 575 C C . GLU A 1 72 ? 12.797 8.664 0.243 1 96.94 72 GLU A C 1
ATOM 577 O O . GLU A 1 72 ? 13.086 8.203 1.348 1 96.94 72 GLU A O 1
ATOM 582 N N . GLY A 1 73 ? 12.539 7.934 -0.838 1 96.69 73 GLY A N 1
ATOM 583 C CA . GLY A 1 73 ? 12.625 6.48 -0.778 1 96.69 73 GLY A CA 1
ATOM 584 C C . GLY A 1 73 ? 13.359 5.879 -1.962 1 96.69 73 GLY A C 1
ATOM 585 O O . GLY A 1 73 ? 13.172 6.309 -3.102 1 96.69 73 GLY A O 1
ATOM 586 N N . ARG A 1 74 ? 14.18 4.902 -1.657 1 96.06 74 ARG A N 1
ATOM 587 C CA . ARG A 1 74 ? 14.875 4.078 -2.637 1 96.06 74 ARG A CA 1
ATOM 588 C C . ARG A 1 74 ? 15.219 2.709 -2.055 1 96.06 74 ARG A C 1
ATOM 590 O O . ARG A 1 74 ? 15.742 2.615 -0.941 1 96.06 74 ARG A O 1
ATOM 597 N N . LYS A 1 75 ? 14.867 1.751 -2.928 1 94.56 75 LYS A N 1
ATOM 598 C CA . LYS A 1 75 ? 15.227 0.424 -2.434 1 94.56 75 LYS A CA 1
ATOM 599 C C . LYS A 1 75 ? 16.734 0.282 -2.281 1 94.56 75 LYS A C 1
ATOM 601 O O . LYS A 1 75 ? 17.484 0.67 -3.174 1 94.56 75 LYS A O 1
ATOM 606 N N . THR A 1 76 ? 17.094 -0.316 -1.232 1 88.5 76 THR A N 1
ATOM 607 C CA . THR A 1 76 ? 18.516 -0.485 -0.944 1 88.5 76 THR A CA 1
ATOM 608 C C . THR A 1 76 ? 19 -1.854 -1.408 1 88.5 76 THR A C 1
ATOM 610 O O . THR A 1 76 ? 20.188 -2.029 -1.708 1 88.5 76 THR A O 1
ATOM 613 N N . ASP A 1 77 ? 18.156 -2.801 -1.41 1 85.25 77 ASP A N 1
ATOM 614 C CA . ASP A 1 77 ? 18.562 -4.152 -1.784 1 85.25 77 ASP A CA 1
ATOM 615 C C . ASP A 1 77 ? 17.906 -4.578 -3.096 1 85.25 77 ASP A C 1
ATOM 617 O O . ASP A 1 77 ? 16.844 -4.078 -3.453 1 85.25 77 ASP A O 1
ATOM 621 N N . GLU A 1 78 ? 18.641 -5.367 -3.77 1 80.69 78 GLU A N 1
ATOM 622 C CA . GLU A 1 78 ? 18.078 -5.918 -4.996 1 80.69 78 GLU A CA 1
ATOM 623 C C . GLU A 1 78 ? 17.016 -6.973 -4.691 1 80.69 78 GLU A C 1
ATOM 625 O O . GLU A 1 78 ? 17.156 -7.75 -3.746 1 80.69 78 GLU A O 1
ATOM 630 N N . ASP A 1 79 ? 16 -6.875 -5.375 1 81.81 79 ASP A N 1
ATOM 631 C CA . ASP A 1 79 ? 14.953 -7.875 -5.27 1 81.81 79 ASP A CA 1
ATOM 632 C C . ASP A 1 79 ? 15.273 -9.109 -6.105 1 81.81 79 ASP A C 1
ATOM 634 O O . ASP A 1 79 ? 15.336 -9.031 -7.336 1 81.81 79 ASP A O 1
ATOM 638 N N . GLU A 1 80 ? 15.562 -10.219 -5.379 1 86.12 80 GLU A N 1
ATOM 639 C CA . GLU A 1 80 ? 15.992 -11.43 -6.082 1 86.12 80 GLU A CA 1
ATOM 640 C C . GLU A 1 80 ? 14.836 -12.406 -6.262 1 86.12 80 GLU A C 1
ATOM 642 O O . GLU A 1 80 ? 15.031 -13.531 -6.723 1 86.12 80 GLU A O 1
ATOM 647 N N . ARG A 1 81 ? 13.812 -12.016 -6.078 1 89.12 81 ARG A N 1
ATOM 648 C CA . ARG A 1 81 ? 12.664 -12.906 -6.195 1 89.12 81 ARG A CA 1
ATOM 649 C C . ARG A 1 81 ? 12.344 -13.203 -7.656 1 89.12 81 ARG A C 1
ATOM 651 O O . ARG A 1 81 ? 12.656 -12.398 -8.539 1 89.12 81 ARG A O 1
ATOM 658 N N . ASP A 1 82 ? 11.891 -14.328 -7.875 1 91.81 82 ASP A N 1
ATOM 659 C CA . ASP A 1 82 ? 11.531 -14.773 -9.219 1 91.81 82 ASP A CA 1
ATOM 660 C C . ASP A 1 82 ? 10.102 -14.367 -9.562 1 91.81 82 ASP A C 1
ATOM 662 O O . ASP A 1 82 ? 9.164 -15.148 -9.375 1 91.81 82 ASP A O 1
ATOM 666 N N . TYR A 1 83 ? 9.984 -13.195 -10.125 1 90.94 83 TYR A N 1
ATOM 667 C CA . TYR A 1 83 ? 8.656 -12.664 -10.422 1 90.94 83 TYR A CA 1
ATOM 668 C C . TYR A 1 83 ? 8.156 -13.18 -11.766 1 90.94 83 TYR A C 1
ATOM 670 O O . TYR A 1 83 ? 8.875 -13.117 -12.773 1 90.94 83 TYR A O 1
ATOM 678 N N . LEU A 1 84 ? 7.062 -13.734 -11.586 1 88.81 84 LEU A N 1
ATOM 679 C CA . LEU A 1 84 ? 6.371 -14.086 -12.82 1 88.81 84 LEU A CA 1
ATOM 680 C C . LEU A 1 84 ? 5.602 -12.891 -13.375 1 88.81 84 LEU A C 1
ATOM 682 O O . LEU A 1 84 ? 5.414 -12.773 -14.594 1 88.81 84 LEU A O 1
ATOM 686 N N . TYR A 1 85 ? 5.141 -12.094 -12.586 1 89.75 85 TYR A N 1
ATOM 687 C CA . TYR A 1 85 ? 4.461 -10.844 -12.914 1 89.75 85 TYR A CA 1
ATOM 688 C C . TYR A 1 85 ? 4.691 -9.797 -11.828 1 89.75 85 TYR A C 1
ATOM 690 O O . TYR A 1 85 ? 4.57 -10.094 -10.633 1 89.75 85 TYR A O 1
ATOM 698 N N . ARG A 1 86 ? 5.031 -8.562 -12.258 1 90 86 ARG A N 1
ATOM 699 C CA . ARG A 1 86 ? 5.285 -7.469 -11.32 1 90 86 ARG A CA 1
ATOM 700 C C . ARG A 1 86 ? 4.41 -6.262 -11.648 1 90 86 ARG A C 1
ATOM 702 O O . ARG A 1 86 ? 4.605 -5.602 -12.664 1 90 86 ARG A O 1
ATOM 709 N N . GLY A 1 87 ? 3.453 -6.035 -10.758 1 91.19 87 GLY A N 1
ATOM 710 C CA . GLY A 1 87 ? 2.559 -4.906 -10.977 1 91.19 87 GLY A CA 1
ATOM 711 C C . GLY A 1 87 ? 2.666 -3.844 -9.906 1 91.19 87 GLY A C 1
ATOM 712 O O . GLY A 1 87 ? 2.184 -2.723 -10.078 1 91.19 87 GLY A O 1
ATOM 713 N N . ILE A 1 88 ? 3.23 -4.156 -8.797 1 92.56 88 ILE A N 1
ATOM 714 C CA . ILE A 1 88 ? 3.383 -3.193 -7.711 1 92.56 88 ILE A CA 1
ATOM 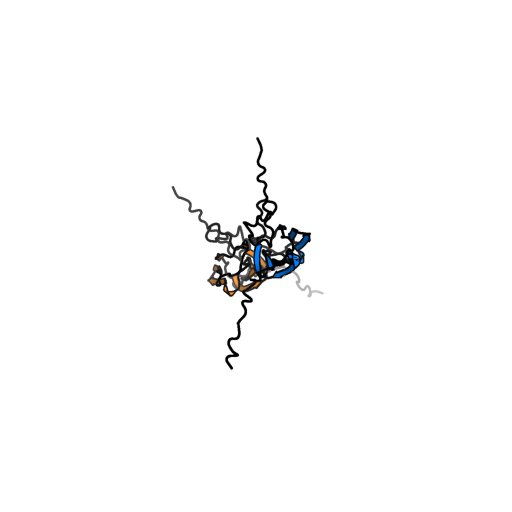715 C C . ILE A 1 88 ? 4.625 -2.338 -7.949 1 92.56 88 ILE A C 1
ATOM 717 O O . ILE A 1 88 ? 5.734 -2.863 -8.07 1 92.56 88 ILE A O 1
ATOM 721 N N . SER A 1 89 ? 4.355 -1.088 -8.047 1 89.31 89 SER A N 1
ATOM 722 C CA . SER A 1 89 ? 5.457 -0.175 -8.336 1 89.31 89 SER A CA 1
ATOM 723 C C . SER A 1 89 ? 6.273 0.122 -7.086 1 89.31 89 SER A C 1
ATOM 725 O O . SER A 1 89 ? 5.734 0.58 -6.078 1 89.31 89 SER A O 1
ATOM 727 N N . VAL A 1 90 ? 7.477 -0.222 -7.164 1 93.25 90 VAL A N 1
ATOM 728 C CA . VAL A 1 90 ? 8.461 0.166 -6.16 1 93.25 90 VAL A CA 1
ATOM 729 C C . VAL A 1 90 ? 9.602 0.936 -6.82 1 93.25 90 VAL A C 1
ATOM 731 O O . VAL A 1 90 ? 10.562 0.336 -7.32 1 93.25 90 VAL A O 1
ATOM 734 N N . ARG A 1 91 ? 9.453 2.18 -6.785 1 93.31 91 ARG A N 1
ATOM 735 C CA . ARG A 1 91 ? 10.398 3.027 -7.504 1 93.31 91 ARG A CA 1
ATOM 736 C C . ARG A 1 91 ? 10.859 4.191 -6.637 1 93.31 91 ARG A C 1
ATOM 738 O O . ARG A 1 91 ? 10.188 4.562 -5.672 1 93.31 91 ARG A O 1
ATOM 745 N N . PRO A 1 92 ? 12.047 4.641 -6.98 1 95.38 92 PRO A N 1
ATOM 746 C CA . PRO A 1 92 ? 12.492 5.805 -6.203 1 95.38 92 PRO A CA 1
ATOM 747 C C . PRO A 1 92 ? 11.492 6.957 -6.246 1 95.38 92 PRO A C 1
ATOM 749 O O . PRO A 1 92 ? 10.805 7.141 -7.254 1 95.38 92 PRO A O 1
ATOM 752 N N . PHE A 1 93 ? 11.438 7.652 -5.117 1 93.88 93 PHE A N 1
ATOM 753 C CA . PHE A 1 93 ? 10.523 8.781 -5.066 1 93.88 93 PHE A CA 1
ATOM 754 C C . PHE A 1 93 ? 11.055 9.875 -4.148 1 93.88 93 PHE A C 1
ATOM 756 O O . PHE A 1 93 ? 11.969 9.633 -3.352 1 93.88 93 PHE A O 1
ATOM 763 N N . ARG A 1 94 ? 10.508 11.047 -4.344 1 94.38 94 ARG A N 1
ATOM 764 C CA . ARG A 1 94 ? 10.734 12.195 -3.479 1 94.38 94 ARG A CA 1
ATOM 765 C C . ARG A 1 94 ? 9.477 13.039 -3.346 1 94.38 94 ARG A C 1
ATOM 767 O O . ARG A 1 94 ? 8.953 13.547 -4.344 1 94.38 94 ARG A O 1
ATOM 774 N N . ARG A 1 95 ? 9.031 13.078 -2.094 1 92.62 95 ARG A N 1
ATOM 775 C CA . ARG A 1 95 ? 7.879 13.922 -1.798 1 92.62 95 ARG A CA 1
ATOM 776 C C . ARG A 1 95 ? 8.266 15.062 -0.86 1 92.62 95 ARG A C 1
ATOM 778 O O . ARG A 1 95 ? 8.992 14.852 0.111 1 92.62 95 ARG A O 1
ATOM 785 N N . VAL A 1 96 ? 7.703 16.234 -1.199 1 91.25 96 VAL A N 1
ATOM 786 C CA . VAL A 1 96 ? 7.961 17.406 -0.374 1 91.25 96 VAL A CA 1
ATOM 787 C C . VAL A 1 96 ? 6.637 18.016 0.097 1 91.25 96 VAL A C 1
ATOM 789 O O . VAL A 1 96 ? 5.738 18.266 -0.711 1 91.25 96 VAL A O 1
ATOM 792 N N . PHE A 1 97 ? 6.586 18.234 1.367 1 90.81 97 PHE A N 1
ATOM 793 C CA . PHE A 1 97 ? 5.414 18.859 1.967 1 90.81 97 PHE A CA 1
ATOM 794 C C . PHE A 1 97 ? 5.793 20.188 2.641 1 90.81 97 PHE A C 1
ATOM 796 O O . PHE A 1 97 ? 6.797 20.25 3.352 1 90.81 97 PHE A O 1
ATOM 803 N N . ASN A 1 98 ? 4.914 21.094 2.434 1 90.31 98 ASN A N 1
ATOM 804 C CA . ASN A 1 98 ? 5.117 22.359 3.137 1 90.31 98 ASN A CA 1
ATOM 805 C C . ASN A 1 98 ? 4.316 22.406 4.434 1 90.31 98 ASN A C 1
ATOM 807 O O . ASN A 1 98 ? 3.113 22.141 4.438 1 90.31 98 ASN A O 1
ATOM 811 N N . LEU A 1 99 ? 5.02 22.781 5.438 1 90.44 99 LEU A N 1
ATOM 812 C CA . LEU A 1 99 ? 4.391 22.859 6.75 1 90.44 99 LEU A CA 1
ATOM 813 C C . LEU A 1 99 ? 4.133 24.297 7.148 1 90.44 99 LEU A C 1
ATOM 815 O O . LEU A 1 99 ? 4.965 25.172 6.898 1 90.44 99 LEU A O 1
ATOM 819 N N . ALA A 1 100 ? 2.969 24.516 7.742 1 86.69 100 ALA A N 1
ATOM 820 C CA . ALA A 1 100 ? 2.682 25.844 8.273 1 86.69 100 ALA A CA 1
ATOM 821 C C . ALA A 1 100 ? 3.604 26.172 9.445 1 86.69 100 ALA A C 1
ATOM 823 O O . ALA A 1 100 ? 4.23 25.281 10.023 1 86.69 100 ALA A O 1
ATOM 824 N N . ASP A 1 101 ? 3.441 27.422 9.734 1 84.06 101 ASP A N 1
ATOM 825 C CA . ASP A 1 101 ? 4.188 27.844 10.914 1 84.06 101 ASP A CA 1
ATOM 826 C C . ASP A 1 101 ? 3.729 27.094 12.156 1 84.06 101 ASP A C 1
ATOM 828 O O . ASP A 1 101 ? 2.537 26.828 12.328 1 84.06 101 ASP A O 1
ATOM 832 N N . TYR A 1 102 ? 4.621 26.641 12.93 1 88.06 102 TYR A N 1
ATOM 833 C CA . TYR A 1 102 ? 4.398 26.031 14.242 1 88.06 102 TYR A CA 1
ATOM 834 C C . TYR A 1 102 ? 3.969 24.578 14.102 1 88.06 102 TYR A C 1
ATOM 836 O O . TYR A 1 102 ? 3.594 23.938 15.094 1 88.06 102 TYR A O 1
ATOM 844 N N . VAL A 1 103 ? 3.902 24.141 12.836 1 90.75 103 VAL A N 1
ATOM 845 C CA . VAL A 1 103 ? 3.674 22.719 12.664 1 90.75 103 VAL A CA 1
ATOM 846 C C . VAL A 1 103 ? 5.004 21.969 12.703 1 90.75 103 VAL A C 1
ATOM 848 O O . VAL A 1 103 ? 5.957 22.344 12.016 1 90.75 103 VAL A O 1
ATOM 851 N N . GLN A 1 104 ? 5.047 20.938 13.531 1 93.06 104 GLN A N 1
ATOM 852 C CA . GLN A 1 104 ? 6.27 20.172 13.68 1 93.06 104 GLN A CA 1
ATOM 853 C C . GLN A 1 104 ? 5.992 18.672 13.539 1 93.06 104 GLN A C 1
ATOM 855 O O . GLN A 1 104 ? 4.879 18.219 13.812 1 93.06 104 GLN A O 1
ATOM 860 N N . VAL A 1 105 ? 7.09 17.953 13.133 1 95.38 105 VAL A N 1
ATOM 861 C CA . VAL A 1 105 ? 7 16.5 13.055 1 95.38 105 VAL A CA 1
ATOM 862 C C . VAL A 1 105 ? 7.16 15.898 14.453 1 95.38 105 VAL A C 1
ATOM 864 O O . VAL A 1 105 ? 8.109 16.219 15.164 1 95.38 105 VAL A O 1
ATOM 867 N N . LYS A 1 106 ? 6.246 15.102 14.781 1 95.88 106 LYS A N 1
ATOM 868 C CA . LYS A 1 106 ? 6.332 14.438 16.078 1 95.88 106 LYS A CA 1
ATOM 869 C C . LYS A 1 106 ? 6.992 13.062 15.953 1 95.88 106 LYS A C 1
ATOM 871 O O . LYS A 1 106 ? 7.883 12.727 16.734 1 95.88 106 LYS A O 1
ATOM 876 N N . ASP A 1 107 ? 6.516 12.258 15.086 1 96.56 107 ASP A N 1
ATOM 877 C CA . ASP A 1 107 ? 7.066 10.922 14.875 1 96.56 107 ASP A CA 1
ATOM 878 C C . ASP A 1 107 ? 6.664 10.367 13.508 1 96.56 107 ASP A C 1
ATOM 880 O O . ASP A 1 107 ? 5.887 11 12.781 1 96.56 107 ASP A O 1
ATOM 884 N N . ALA A 1 108 ? 7.344 9.281 13.164 1 97.75 108 ALA A N 1
ATOM 885 C CA . ALA A 1 108 ? 7.051 8.562 11.93 1 97.75 108 ALA A CA 1
ATOM 886 C C . ALA A 1 108 ? 7.086 7.051 12.148 1 97.75 108 ALA A C 1
ATOM 888 O O . ALA A 1 108 ? 8.008 6.531 12.781 1 97.75 108 ALA A O 1
ATOM 889 N N . THR A 1 109 ? 6.074 6.379 11.617 1 97.44 109 THR A N 1
ATOM 890 C CA . THR A 1 109 ? 6 4.93 11.789 1 97.44 109 THR A CA 1
ATOM 891 C C . THR A 1 109 ? 5.621 4.25 10.477 1 97.44 109 THR A C 1
ATOM 893 O O . THR A 1 109 ? 4.926 4.84 9.641 1 97.44 109 THR A O 1
ATOM 896 N N . PHE A 1 110 ? 6.164 3.061 10.312 1 95.62 110 PHE A N 1
ATOM 897 C CA . PHE A 1 110 ? 5.75 2.195 9.211 1 95.62 110 PHE A CA 1
ATOM 898 C C . PHE A 1 110 ? 4.742 1.159 9.695 1 95.62 110 PHE A C 1
ATOM 900 O O . PHE A 1 110 ? 5.043 0.358 10.586 1 95.62 110 PHE A O 1
ATOM 907 N N . GLU A 1 111 ? 3.52 1.215 9.062 1 94.5 111 GLU A N 1
ATOM 908 C CA . GLU A 1 111 ? 2.479 0.271 9.453 1 94.5 111 GLU A CA 1
ATOM 909 C C . GLU A 1 111 ? 1.537 -0.034 8.297 1 94.5 111 GLU A C 1
ATOM 911 O O . GLU A 1 111 ? 1.04 0.881 7.637 1 94.5 111 GLU A O 1
ATOM 916 N N . ASP A 1 112 ? 1.416 -1.342 8.016 1 94.12 112 ASP A N 1
ATOM 917 C CA . ASP A 1 112 ? 0.413 -1.793 7.051 1 94.12 112 ASP A CA 1
ATOM 918 C C . ASP A 1 112 ? 0.677 -1.206 5.668 1 94.12 112 ASP A C 1
ATOM 920 O O . ASP A 1 112 ? -0.254 -0.78 4.98 1 94.12 112 ASP A O 1
ATOM 924 N N . GLY A 1 113 ? 1.927 -1.112 5.426 1 95.38 113 GLY A N 1
ATOM 925 C CA . GLY A 1 113 ? 2.326 -0.642 4.109 1 95.38 113 GLY A CA 1
ATOM 926 C C . GLY A 1 113 ? 2.291 0.87 3.98 1 95.38 113 GLY A C 1
ATOM 927 O O . GLY A 1 113 ? 2.459 1.408 2.885 1 95.38 113 GLY A O 1
ATOM 928 N N . LEU A 1 114 ? 2.107 1.526 5.125 1 97.69 114 LEU A N 1
ATOM 929 C CA . LEU A 1 114 ? 2.029 2.982 5.16 1 97.69 114 LEU A CA 1
ATOM 930 C C . LEU A 1 114 ? 3.174 3.568 5.98 1 97.69 114 LEU A C 1
ATOM 932 O O . LEU A 1 114 ? 3.527 3.031 7.031 1 97.69 114 LEU A O 1
ATOM 936 N N . LEU A 1 115 ? 3.736 4.617 5.43 1 98.06 115 LEU A N 1
ATOM 937 C CA . LEU A 1 115 ? 4.488 5.523 6.293 1 98.06 115 LEU A CA 1
ATOM 938 C C . LEU A 1 115 ? 3.578 6.598 6.875 1 98.06 115 LEU A C 1
ATOM 940 O O . LEU A 1 115 ? 2.98 7.383 6.133 1 98.06 115 LEU A O 1
ATOM 944 N N . LYS A 1 116 ? 3.469 6.598 8.148 1 98.38 116 LYS A N 1
ATOM 945 C CA . LYS A 1 116 ? 2.625 7.57 8.836 1 98.38 116 LYS A CA 1
ATOM 946 C C . LYS A 1 116 ? 3.467 8.594 9.594 1 98.38 116 LYS A C 1
ATOM 948 O O . LYS A 1 116 ? 4.25 8.234 10.477 1 98.38 116 LYS A O 1
ATOM 953 N N . ILE A 1 117 ? 3.266 9.836 9.258 1 97.94 117 ILE A N 1
ATOM 954 C CA . ILE A 1 117 ? 4.008 10.922 9.898 1 97.94 117 ILE A CA 1
ATOM 955 C C . ILE A 1 117 ? 3.049 11.797 10.703 1 97.94 117 ILE A C 1
ATOM 957 O O . ILE A 1 117 ? 2.143 12.414 10.141 1 97.94 117 ILE A O 1
ATOM 961 N N . ALA A 1 118 ? 3.281 11.836 11.961 1 97.94 118 ALA A N 1
ATOM 962 C CA . ALA A 1 118 ? 2.453 12.633 12.859 1 97.94 118 ALA A CA 1
ATOM 963 C C . ALA A 1 118 ? 2.996 14.055 12.992 1 97.94 118 ALA A C 1
ATOM 965 O O . ALA A 1 118 ? 4.195 14.25 13.195 1 97.94 118 ALA A O 1
ATOM 966 N N . LEU A 1 119 ? 2.053 14.992 12.859 1 96.5 119 LEU A N 1
ATOM 967 C CA . LEU A 1 119 ? 2.398 16.406 12.977 1 96.5 119 LEU A CA 1
ATOM 968 C C . LEU A 1 119 ? 1.571 17.078 14.07 1 96.5 119 LEU A C 1
ATOM 970 O O . LEU A 1 119 ? 0.438 16.672 14.336 1 96.5 119 LEU A O 1
ATOM 974 N N . THR A 1 120 ? 2.18 18.062 14.641 1 95.62 120 THR A N 1
ATOM 975 C CA . THR A 1 120 ? 1.474 18.844 15.656 1 95.62 120 THR A CA 1
ATOM 976 C C . THR A 1 120 ? 1.742 20.328 15.477 1 95.62 120 THR A C 1
ATOM 978 O O . THR A 1 120 ? 2.865 20.734 15.164 1 95.62 120 THR A O 1
ATOM 981 N N . ARG A 1 121 ? 0.691 21.031 15.656 1 91.94 121 ARG A N 1
ATOM 982 C CA . ARG A 1 121 ? 0.826 22.484 15.672 1 91.94 121 ARG A CA 1
ATOM 983 C C . ARG A 1 121 ? 1.058 22.984 17.094 1 91.94 121 ARG A C 1
ATOM 985 O O . ARG A 1 121 ? 0.246 22.734 17.984 1 91.94 121 ARG A O 1
ATOM 992 N N . GLU A 1 122 ? 2.113 23.656 17.297 1 90.5 122 GLU A N 1
ATOM 993 C CA . GLU A 1 122 ? 2.428 24.234 18.594 1 90.5 122 GLU A CA 1
ATOM 994 C C . GLU A 1 122 ? 2.537 25.75 18.516 1 90.5 122 GLU A C 1
ATOM 996 O O . GLU A 1 122 ? 3.619 26.297 18.266 1 90.5 122 GLU A O 1
ATOM 1001 N N . MET A 1 123 ? 1.454 26.328 18.781 1 84.81 123 MET A N 1
ATOM 1002 C CA . MET A 1 123 ? 1.422 27.781 18.719 1 84.81 123 MET A CA 1
ATOM 1003 C C . MET A 1 123 ? 1.787 28.391 20.062 1 84.81 123 MET A C 1
ATOM 1005 O O . MET A 1 123 ? 1.361 27.906 21.109 1 84.81 123 MET A O 1
ATOM 1009 N N . PRO A 1 124 ? 2.541 29.422 20 1 84.12 124 PRO A N 1
ATOM 1010 C CA . PRO A 1 124 ? 2.807 30.125 21.25 1 84.12 124 PRO A CA 1
ATOM 1011 C C . PRO A 1 124 ? 1.546 30.734 21.859 1 84.12 124 PRO A C 1
ATOM 1013 O O . PRO A 1 124 ? 0.619 31.109 21.141 1 84.12 124 PRO A O 1
ATOM 1016 N N . GLU A 1 125 ? 1.487 30.656 23.156 1 78.88 125 GLU A N 1
ATOM 1017 C CA . GLU A 1 125 ? 0.329 31.125 23.906 1 78.88 125 GLU A CA 1
ATOM 1018 C C . GLU A 1 125 ? -0.036 32.562 23.5 1 78.88 125 GLU A C 1
ATOM 1020 O O . GLU A 1 125 ? -1.217 32.906 23.422 1 78.88 125 GLU A O 1
ATOM 1025 N N . ALA A 1 126 ? 1.004 33.344 23.312 1 78.62 126 ALA A N 1
ATOM 1026 C CA . ALA A 1 126 ? 0.806 34.75 22.969 1 78.62 126 ALA A CA 1
ATOM 1027 C C . ALA A 1 126 ? 0.041 34.875 21.656 1 78.62 126 ALA A C 1
ATOM 1029 O O . ALA A 1 126 ? -0.584 35.906 21.406 1 78.62 126 ALA A O 1
ATOM 1030 N N . LEU A 1 127 ? 0.108 33.875 20.922 1 73.12 127 LEU A N 1
ATOM 1031 C CA . LEU A 1 127 ? -0.49 34 19.594 1 73.12 127 LEU A CA 1
ATOM 1032 C C . LEU A 1 127 ? -1.864 33.344 19.562 1 73.12 127 LEU A C 1
ATOM 1034 O O . LEU A 1 127 ? -2.586 33.438 18.562 1 73.12 127 LEU A O 1
ATOM 1038 N N . LYS A 1 128 ? -2.184 32.781 20.688 1 71.44 128 LYS A N 1
ATOM 1039 C CA . LYS A 1 128 ? -3.51 32.156 20.734 1 71.44 128 LYS A CA 1
ATOM 1040 C C . LYS A 1 128 ? -4.598 33.219 20.891 1 71.44 128 LYS A C 1
ATOM 1042 O O . LYS A 1 128 ? -4.398 34.219 21.594 1 71.44 128 LYS A O 1
ATOM 1047 N N . PRO A 1 129 ? -5.691 33.094 20.094 1 69.69 129 PRO A N 1
ATOM 1048 C CA . PRO A 1 129 ? -6.746 34.125 20.219 1 69.69 129 PRO A CA 1
ATOM 1049 C C . PRO A 1 129 ? -7.246 34.281 21.641 1 69.69 129 PRO A C 1
ATOM 1051 O O . PRO A 1 129 ? -7.457 33.281 22.344 1 69.69 129 PRO A O 1
ATOM 1054 N N . ARG A 1 130 ? -7.047 35.469 22.172 1 70.25 130 ARG A N 1
ATOM 1055 C CA . ARG A 1 130 ? -7.516 35.75 23.531 1 70.25 130 ARG A CA 1
ATOM 1056 C C . ARG A 1 130 ? -8.953 36.281 23.516 1 70.25 130 ARG A C 1
ATOM 1058 O O . ARG A 1 130 ? -9.312 37.094 22.656 1 70.25 130 ARG A O 1
ATOM 1065 N N . GLN A 1 131 ? -9.664 35.375 24.016 1 72.19 131 GLN A N 1
ATOM 1066 C CA . GLN A 1 131 ? -11.008 35.938 24.188 1 72.19 131 GLN A CA 1
ATOM 1067 C C . GLN A 1 131 ? -11.008 37.062 25.188 1 72.19 131 GLN A C 1
ATOM 1069 O O . GLN A 1 131 ? -10.5 36.938 26.312 1 72.19 131 GLN A O 1
ATOM 1074 N N . ILE A 1 132 ? -11.305 38.188 24.672 1 71.5 132 ILE A N 1
ATOM 1075 C CA . ILE A 1 132 ? -11.398 39.344 25.562 1 71.5 132 ILE A CA 1
ATOM 1076 C C . ILE A 1 132 ? -12.781 39.375 26.219 1 71.5 132 ILE A C 1
ATOM 1078 O O . ILE A 1 132 ? -13.805 39.406 25.531 1 71.5 132 ILE A O 1
ATOM 1082 N N . ALA A 1 133 ? -12.711 39.062 27.375 1 69.56 133 ALA A N 1
ATOM 1083 C CA . ALA A 1 133 ? -13.961 39.156 28.125 1 69.56 133 ALA A CA 1
ATOM 1084 C C . ALA A 1 133 ? -14.438 40.625 28.172 1 69.56 133 ALA A C 1
ATOM 1086 O O . ALA A 1 133 ? -13.648 41.531 28.422 1 69.56 133 ALA A O 1
ATOM 1087 N N . ILE A 1 134 ? -15.539 40.781 27.531 1 71.62 134 ILE A N 1
ATOM 1088 C CA . ILE A 1 134 ? -16.125 42.125 27.609 1 71.62 134 ILE A CA 1
ATOM 1089 C C . ILE A 1 134 ? -16.828 42.281 28.953 1 71.62 134 ILE A C 1
ATOM 1091 O O . ILE A 1 134 ? -17.75 41.531 29.281 1 71.62 134 ILE A O 1
ATOM 1095 N N . ASP A 1 135 ? -16.25 42.938 29.891 1 65.31 135 ASP A N 1
ATOM 1096 C CA . ASP A 1 135 ? -16.922 43.281 31.141 1 65.31 135 ASP A CA 1
ATOM 1097 C C . ASP A 1 135 ? -18.031 44.312 30.906 1 65.31 135 ASP A C 1
ATOM 1099 O O . ASP A 1 135 ? -17.828 45.312 30.234 1 65.31 135 ASP A O 1
ATOM 1103 N N . VAL A 1 136 ? -19.203 43.906 30.938 1 62.59 136 VAL A N 1
ATOM 1104 C CA . VAL A 1 136 ? -20.281 44.875 30.922 1 62.59 136 VAL A CA 1
ATOM 1105 C C . VAL A 1 136 ? -20.25 45.688 32.219 1 62.59 136 VAL A C 1
ATOM 1107 O O . VAL A 1 136 ? -20.297 45.125 33.312 1 62.59 136 VAL A O 1
ATOM 1110 N N . ALA A 1 137 ? -19.781 46.875 32.344 1 57.66 137 ALA A N 1
ATOM 1111 C CA . ALA A 1 137 ? -19.953 47.75 33.469 1 57.66 137 ALA A CA 1
ATOM 1112 C C . ALA A 1 137 ? -21.406 47.781 33.938 1 57.66 137 ALA A C 1
ATOM 1114 O O . ALA A 1 137 ? -22.281 48.312 33.219 1 57.66 137 ALA A O 1
ATOM 1115 N N . GLY A 1 138 ? -22.141 46.75 34.312 1 47.38 138 GLY A N 1
ATOM 1116 C CA . GLY A 1 138 ? -23.453 46.906 34.906 1 47.38 138 GLY A CA 1
ATOM 1117 C C . GLY A 1 138 ? -23.531 48.031 35.906 1 47.38 138 GLY A C 1
ATOM 1118 O O . GLY A 1 138 ? -22.5 48.531 36.375 1 47.38 138 GLY A O 1
ATOM 1119 N N . ASN A 1 139 ? -24.938 48.469 36.188 1 47.09 139 ASN A N 1
ATOM 1120 C CA . ASN A 1 139 ? -25.75 49.375 37 1 47.09 139 ASN A CA 1
ATOM 1121 C C . ASN A 1 139 ? -25.484 49.156 38.469 1 47.09 139 ASN A C 1
ATOM 1123 O O . ASN A 1 139 ? -25.859 48.125 39.062 1 47.09 139 ASN A O 1
ATOM 1127 N N . ASP A 1 140 ? -24.453 49.375 39.062 1 44.38 140 ASP A N 1
ATOM 1128 C CA . ASP A 1 140 ? -24.453 49.562 40.5 1 44.38 140 ASP A CA 1
ATOM 1129 C C . ASP A 1 140 ? -25.641 50.406 40.938 1 44.38 140 ASP A C 1
ATOM 1131 O O . ASP A 1 140 ? -25.5 51.312 41.781 1 44.38 140 ASP A O 1
ATOM 1135 N N . HIS A 1 141 ? -26.828 50.625 40.25 1 40.88 141 HIS A N 1
ATOM 1136 C CA . HIS A 1 141 ? -27.875 51.312 41 1 40.88 141 HIS A CA 1
ATOM 1137 C C . HIS A 1 141 ? -28.109 50.625 42.344 1 40.88 141 HIS A C 1
ATOM 1139 O O . HIS A 1 141 ? -28.141 49.375 42.406 1 40.88 141 HIS A O 1
ATOM 1145 N N . GLN A 1 142 ? -28.078 51.438 43.469 1 41.47 142 GLN A N 1
ATOM 1146 C CA . GLN A 1 142 ? -28.328 51.5 44.906 1 41.47 142 GLN A CA 1
ATOM 1147 C C . GLN A 1 142 ? -29.656 50.844 45.281 1 41.47 142 GLN A C 1
ATOM 1149 O O . GLN A 1 142 ? -30.703 51.25 44.781 1 41.47 142 GLN A O 1
ATOM 1154 N N . ARG A 1 143 ? -29.781 49.594 45.438 1 39.31 143 ARG A N 1
ATOM 1155 C CA . ARG A 1 143 ? -30.797 48.938 46.25 1 39.31 143 ARG A CA 1
ATOM 1156 C C . ARG A 1 143 ? -31.031 49.688 47.562 1 39.31 143 ARG A C 1
ATOM 1158 O O . ARG A 1 143 ? -30.172 49.719 48.438 1 39.31 143 ARG A O 1
ATOM 1165 N N . SER A 1 144 ? -31.641 50.969 47.5 1 39.72 144 SER A N 1
ATOM 1166 C CA . SER A 1 144 ? -32.25 51.625 48.656 1 39.72 144 SER A CA 1
ATOM 1167 C C . SER A 1 144 ? -33.094 50.625 49.469 1 39.72 144 SER A C 1
ATOM 1169 O O . SER A 1 144 ? -34.062 50.062 48.969 1 39.72 144 SER A O 1
ATOM 1171 N N . ASP A 1 145 ? -32.5 49.906 50.312 1 35.69 145 ASP A N 1
ATOM 1172 C CA . ASP A 1 145 ? -33.062 49.094 51.406 1 35.69 145 ASP A CA 1
ATOM 1173 C C . ASP A 1 145 ? -34.156 49.875 52.125 1 35.69 145 ASP A C 1
ATOM 1175 O O . ASP A 1 145 ? -33.875 50.938 52.719 1 35.69 145 ASP A O 1
ATOM 1179 N N . ARG A 1 146 ? -35.406 49.969 51.625 1 35.53 146 ARG A N 1
ATOM 1180 C CA . ARG A 1 146 ? -36.625 50.375 52.281 1 35.53 146 ARG A CA 1
ATOM 1181 C C . ARG A 1 146 ? -36.812 49.656 53.625 1 35.53 146 ARG A C 1
ATOM 1183 O O . ARG A 1 146 ? -37.906 49.562 54.125 1 35.53 146 ARG A O 1
ATOM 1190 N N . THR A 1 147 ? -35.875 49.062 54.188 1 34.09 147 THR A N 1
ATOM 1191 C CA . THR A 1 147 ? -36.281 48.375 55.406 1 34.09 147 THR A CA 1
ATOM 1192 C C . THR A 1 147 ? -36.781 49.375 56.469 1 34.09 147 THR A C 1
ATOM 1194 O O . THR A 1 147 ? -37.562 49 57.344 1 34.09 147 THR A O 1
ATOM 1197 N N . GLN A 1 148 ? -36.062 50.562 56.719 1 36.5 148 GLN A N 1
ATOM 1198 C CA . GLN A 1 148 ? -36.156 50.938 58.125 1 36.5 148 GLN A CA 1
ATOM 1199 C C . GLN A 1 148 ? -37.531 51.531 58.438 1 36.5 148 GLN A C 1
ATOM 1201 O O . GLN A 1 148 ? -37.719 52.75 58.375 1 36.5 148 GLN A O 1
ATOM 1206 N N . ALA A 1 149 ? -38.594 51.312 57.719 1 34.47 149 ALA A N 1
ATOM 1207 C CA . ALA A 1 149 ? -39.812 51.781 58.375 1 34.47 149 ALA A CA 1
ATOM 1208 C C . ALA A 1 149 ? -40 51.125 59.719 1 34.47 149 ALA A C 1
ATOM 1210 O O . ALA A 1 149 ? -40.562 50 59.812 1 34.47 149 ALA A O 1
ATOM 1211 N N . ALA A 1 150 ? -39 51.312 60.719 1 26.94 150 ALA A N 1
ATOM 1212 C CA . ALA A 1 150 ? -39.5 51.312 62.094 1 26.94 150 ALA A CA 1
ATOM 1213 C C . ALA A 1 150 ? -40.062 52.688 62.469 1 26.94 150 ALA A C 1
ATOM 1215 O O . ALA A 1 150 ? -39.625 53.719 61.938 1 26.94 150 ALA A O 1
ATOM 1216 N N . MET B 1 1 ? -17.75 -9.742 -44.031 1 29.55 1 MET B N 1
ATOM 1217 C CA . MET B 1 1 ? -16.484 -9.242 -43.531 1 29.55 1 MET B CA 1
ATOM 1218 C C . MET B 1 1 ? -16.172 -9.828 -42.156 1 29.55 1 MET B C 1
ATOM 1220 O O . MET B 1 1 ? -16.984 -9.719 -41.25 1 29.55 1 MET B O 1
ATOM 1224 N N . ARG B 1 2 ? -15.5 -11.078 -42 1 28.36 2 ARG B N 1
ATOM 1225 C CA . ARG B 1 2 ? -15.383 -11.953 -40.812 1 28.36 2 ARG B CA 1
ATOM 1226 C C . ARG B 1 2 ? -14.617 -11.266 -39.688 1 28.36 2 ARG B C 1
ATOM 1228 O O . ARG B 1 2 ? -13.453 -10.898 -39.875 1 28.36 2 ARG B O 1
ATOM 1235 N N . THR B 1 3 ? -15.211 -10.352 -38.969 1 34.62 3 THR B N 1
ATOM 1236 C CA . THR B 1 3 ? -14.617 -9.617 -37.875 1 34.62 3 THR B CA 1
ATOM 1237 C C . THR B 1 3 ? -13.953 -10.57 -36.875 1 34.62 3 THR B C 1
ATOM 1239 O O . THR B 1 3 ? -14.594 -11.5 -36.406 1 34.62 3 THR B O 1
ATOM 1242 N N . TYR B 1 4 ? -12.695 -10.977 -37.188 1 30.75 4 TYR B N 1
ATOM 1243 C CA . TYR B 1 4 ? -11.859 -11.797 -36.312 1 30.75 4 TYR B CA 1
ATOM 1244 C C . TYR B 1 4 ? -11.914 -11.273 -34.875 1 30.75 4 TYR B C 1
ATOM 1246 O O . TYR B 1 4 ? -11.641 -10.102 -34.625 1 30.75 4 TYR B O 1
ATOM 1254 N N . ASP B 1 5 ? -12.93 -11.641 -34.125 1 34.03 5 ASP B N 1
ATOM 1255 C CA . ASP B 1 5 ? -13.055 -11.438 -32.688 1 34.03 5 ASP B CA 1
ATOM 1256 C C . ASP B 1 5 ? -11.758 -11.805 -31.969 1 34.03 5 ASP B C 1
ATOM 1258 O O . ASP B 1 5 ? -11.383 -12.977 -31.922 1 34.03 5 ASP B O 1
ATOM 1262 N N . LEU B 1 6 ? -10.578 -11.133 -32.281 1 35.19 6 LEU B N 1
ATOM 1263 C CA . LEU B 1 6 ? -9.305 -11.258 -31.578 1 35.19 6 LEU B CA 1
ATOM 1264 C C . LEU B 1 6 ? -9.484 -11.141 -30.078 1 35.19 6 LEU B C 1
ATOM 1266 O O . LEU B 1 6 ? -8.555 -10.75 -29.359 1 35.19 6 LEU B O 1
ATOM 1270 N N . SER B 1 7 ? -10.758 -11.266 -29.703 1 35.66 7 SER B N 1
ATOM 1271 C CA . SER B 1 7 ? -10.961 -11.156 -28.266 1 35.66 7 SER B CA 1
ATOM 1272 C C . SER B 1 7 ? -10.062 -12.125 -27.5 1 35.66 7 SER B C 1
ATOM 1274 O O . SER B 1 7 ? -10.516 -12.797 -26.578 1 35.66 7 SER B O 1
ATOM 1276 N N . PRO B 1 8 ? -9.039 -12.82 -28.141 1 38.41 8 PRO B N 1
ATOM 1277 C CA . PRO B 1 8 ? -8.492 -13.922 -27.344 1 38.41 8 PRO B CA 1
ATOM 1278 C C . PRO B 1 8 ? -8.031 -13.469 -25.969 1 38.41 8 PRO B C 1
ATOM 1280 O O . PRO B 1 8 ? -7.207 -12.562 -25.844 1 38.41 8 PRO B O 1
ATOM 1283 N N . PHE B 1 9 ? -8.773 -13.352 -24.891 1 40.25 9 PHE B N 1
ATOM 1284 C CA . PHE B 1 9 ? -8.539 -13.164 -23.469 1 40.25 9 PHE B CA 1
ATOM 1285 C C . PHE B 1 9 ? -7.379 -14.031 -22.984 1 40.25 9 PHE B C 1
ATOM 1287 O O . PHE B 1 9 ? -7.523 -15.25 -22.844 1 40.25 9 PHE B O 1
ATOM 1294 N N . TRP B 1 10 ? -6.223 -13.953 -23.391 1 39.53 10 TRP B N 1
ATOM 1295 C CA . TRP B 1 10 ? -5.07 -14.703 -22.891 1 39.53 10 TRP B CA 1
ATOM 1296 C C . TRP B 1 10 ? -5.055 -14.727 -21.359 1 39.53 10 TRP B C 1
ATOM 1298 O O . TRP B 1 10 ? -4.867 -13.688 -20.719 1 39.53 10 TRP B O 1
ATOM 1308 N N . ARG B 1 11 ? -6.008 -15.445 -20.703 1 48.19 11 ARG B N 1
ATOM 1309 C CA . ARG B 1 11 ? -6.07 -15.773 -19.281 1 48.19 11 ARG B CA 1
ATOM 1310 C C . ARG B 1 11 ? -4.773 -16.438 -18.812 1 48.19 11 ARG B C 1
ATOM 1312 O O . ARG B 1 11 ? -4.48 -17.562 -19.188 1 48.19 11 ARG B O 1
ATOM 1319 N N . SER B 1 12 ? -3.773 -15.648 -18.469 1 51.94 12 SER B N 1
ATOM 1320 C CA . SER B 1 12 ? -2.555 -16.219 -17.906 1 51.94 12 SER B CA 1
ATOM 1321 C C . SER B 1 12 ? -2.852 -17.047 -16.672 1 51.94 12 SER B C 1
ATOM 1323 O O . SER B 1 12 ? -3.615 -16.625 -15.797 1 51.94 12 SER B O 1
ATOM 1325 N N . THR B 1 13 ? -2.723 -18.375 -16.75 1 65.38 13 THR B N 1
ATOM 1326 C CA . THR B 1 13 ? -2.936 -19.344 -15.688 1 65.38 13 THR B CA 1
ATOM 1327 C C . THR B 1 13 ? -1.712 -19.438 -14.781 1 65.38 13 THR B C 1
ATOM 13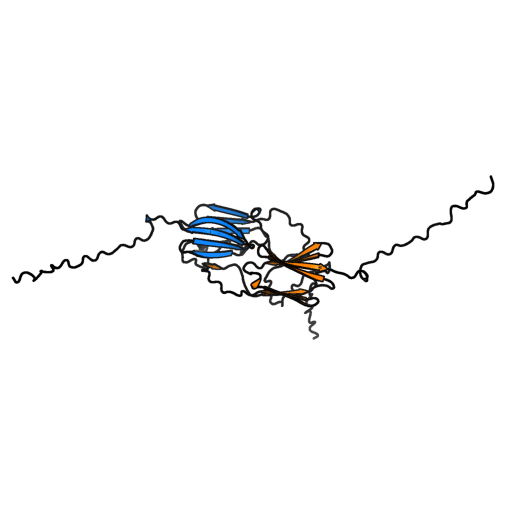29 O O . THR B 1 13 ? -0.594 -19.641 -15.25 1 65.38 13 THR B O 1
ATOM 1332 N N . ILE B 1 14 ? -1.816 -19.078 -13.555 1 67.69 14 ILE B N 1
ATOM 1333 C CA . ILE B 1 14 ? -0.764 -19.234 -12.555 1 67.69 14 ILE B CA 1
ATOM 1334 C C . ILE B 1 14 ? -0.389 -20.703 -12.422 1 67.69 14 ILE B C 1
ATOM 1336 O O . ILE B 1 14 ? -1.259 -21.562 -12.227 1 67.69 14 ILE B O 1
ATOM 1340 N N . GLY B 1 15 ? 1.041 -21 -12.461 1 62.25 15 GLY B N 1
ATOM 1341 C CA . GLY B 1 15 ? 1.553 -22.359 -12.414 1 62.25 15 GLY B CA 1
ATOM 1342 C C . GLY B 1 15 ? 2.098 -22.844 -13.75 1 62.25 15 GLY B C 1
ATOM 1343 O O . GLY B 1 15 ? 2.723 -23.906 -13.828 1 62.25 15 GLY B O 1
ATOM 1344 N N . PHE B 1 16 ? 1.708 -22.219 -14.805 1 61.34 16 PHE B N 1
ATOM 1345 C CA . PHE B 1 16 ? 2.41 -22.531 -16.047 1 61.34 16 PHE B CA 1
ATOM 1346 C C . PHE B 1 16 ? 3.699 -21.719 -16.156 1 61.34 16 PHE B C 1
ATOM 1348 O O . PHE B 1 16 ? 3.773 -20.594 -15.656 1 61.34 16 PHE B O 1
ATOM 1355 N N . ASP B 1 17 ? 4.879 -22.312 -16.109 1 54.59 17 ASP B N 1
ATOM 1356 C CA . ASP B 1 17 ? 6.168 -21.641 -16.094 1 54.59 17 ASP B CA 1
ATOM 1357 C C . ASP B 1 17 ? 6.121 -20.344 -16.891 1 54.59 17 ASP B C 1
ATOM 1359 O O . ASP B 1 17 ? 6.887 -19.406 -16.625 1 54.59 17 ASP B O 1
ATOM 1363 N N . ARG B 1 18 ? 5.586 -20.5 -18.094 1 48.5 18 ARG B N 1
ATOM 1364 C CA . ARG B 1 18 ? 5.738 -19.297 -18.906 1 48.5 18 ARG B CA 1
ATOM 1365 C C . ARG B 1 18 ? 4.621 -18.297 -18.625 1 48.5 18 ARG B C 1
ATOM 1367 O O . ARG B 1 18 ? 3.479 -18.5 -19.047 1 48.5 18 ARG B O 1
ATOM 1374 N N . LEU B 1 19 ? 4.602 -17.797 -17.422 1 49.34 19 LEU B N 1
ATOM 1375 C CA . LEU B 1 19 ? 3.643 -16.719 -17.156 1 49.34 19 LEU B CA 1
ATOM 1376 C C . LEU B 1 19 ? 3.766 -15.609 -18.188 1 49.34 19 LEU B C 1
ATOM 1378 O O . LEU B 1 19 ? 4.723 -14.836 -18.156 1 49.34 19 LEU B O 1
ATOM 1382 N N . LEU B 1 20 ? 3.568 -15.906 -19.594 1 44.84 20 LEU B N 1
ATOM 1383 C CA . LEU B 1 20 ? 3.574 -14.789 -20.531 1 44.84 20 LEU B CA 1
ATOM 1384 C C . LEU B 1 20 ? 2.992 -13.539 -19.875 1 44.84 20 LEU B C 1
ATOM 1386 O O . LEU B 1 20 ? 2.41 -13.609 -18.797 1 44.84 20 LEU B O 1
ATOM 1390 N N . ASN B 1 21 ? 2.779 -12.508 -20.812 1 43.94 21 ASN B N 1
ATOM 1391 C CA . ASN B 1 21 ? 2.211 -11.195 -20.531 1 43.94 21 ASN B CA 1
ATOM 1392 C C . ASN B 1 21 ? 0.93 -11.305 -19.703 1 43.94 21 ASN B C 1
ATOM 1394 O O . ASN B 1 21 ? -0.089 -11.789 -20.203 1 43.94 21 ASN B O 1
ATOM 1398 N N . LEU B 1 22 ? 0.964 -11.898 -18.5 1 44.03 22 LEU B N 1
ATOM 1399 C CA . LEU B 1 22 ? -0.14 -11.953 -17.547 1 44.03 22 LEU B CA 1
ATOM 1400 C C . LEU B 1 22 ? -1.206 -10.914 -17.891 1 44.03 22 LEU B C 1
ATOM 1402 O O . LEU B 1 22 ? -0.937 -9.711 -17.891 1 44.03 22 LEU B O 1
ATOM 1406 N N . VAL B 1 23 ? -2.043 -11.258 -18.75 1 41.09 23 VAL B N 1
ATOM 1407 C CA . VAL B 1 23 ? -3.299 -10.625 -19.141 1 41.09 23 VAL B CA 1
ATOM 1408 C C . VAL B 1 23 ? -4.152 -10.344 -17.906 1 41.09 23 VAL B C 1
ATOM 1410 O O . VAL B 1 23 ? -4.578 -11.266 -17.219 1 41.09 23 VAL B O 1
ATOM 1413 N N . ASN B 1 24 ? -3.746 -9.742 -16.844 1 42.31 24 ASN B N 1
ATOM 1414 C CA . ASN B 1 24 ? -4.887 -9.484 -15.977 1 42.31 24 ASN B CA 1
ATOM 1415 C C . ASN B 1 24 ? -6.176 -9.305 -16.766 1 42.31 24 ASN B C 1
ATOM 1417 O O . ASN B 1 24 ? -6.301 -8.359 -17.547 1 42.31 24 ASN B O 1
ATOM 1421 N N . ASP B 1 25 ? -6.598 -10.297 -17.359 1 40.53 25 ASP B N 1
ATOM 1422 C CA . ASP B 1 25 ? -7.977 -10.141 -17.812 1 40.53 25 ASP B CA 1
ATOM 1423 C C . ASP B 1 25 ? -8.812 -9.406 -16.766 1 40.53 25 ASP B C 1
ATOM 1425 O O . ASP B 1 25 ? -9.461 -10.031 -15.922 1 40.53 25 ASP B O 1
ATOM 1429 N N . THR B 1 26 ? -8.328 -8.812 -15.734 1 39.5 26 THR B N 1
ATOM 1430 C CA . THR B 1 26 ? -9.461 -8.055 -15.219 1 39.5 26 THR B CA 1
ATOM 1431 C C . THR B 1 26 ? -10.383 -7.625 -16.359 1 39.5 26 THR B C 1
ATOM 1433 O O . THR B 1 26 ? -9.961 -7.543 -17.516 1 39.5 26 THR B O 1
ATOM 1436 N N . VAL B 1 27 ? -11.633 -8.016 -16.438 1 37.75 27 VAL B N 1
ATOM 1437 C CA . VAL B 1 27 ? -12.57 -7.191 -17.188 1 37.75 27 VAL B CA 1
ATOM 1438 C C . VAL B 1 27 ? -11.906 -5.867 -17.562 1 37.75 27 VAL B C 1
ATOM 1440 O O . VAL B 1 27 ? -11.383 -5.164 -16.703 1 37.75 27 VAL B O 1
ATOM 1443 N N . ASP B 1 28 ? -11.398 -5.754 -18.781 1 39.84 28 ASP B N 1
ATOM 1444 C CA . ASP B 1 28 ? -10.672 -4.734 -19.531 1 39.84 28 ASP B CA 1
ATOM 1445 C C . ASP B 1 28 ? -10.945 -3.34 -18.969 1 39.84 28 ASP B C 1
ATOM 1447 O O . ASP B 1 28 ? -10.828 -2.342 -19.688 1 39.84 28 ASP B O 1
ATOM 1451 N N . ASN B 1 29 ? -11.891 -3.262 -18.156 1 43.69 29 ASN B N 1
ATOM 1452 C CA . ASN B 1 29 ? -12.195 -1.836 -18.203 1 43.69 29 ASN B CA 1
ATOM 1453 C C . ASN B 1 29 ? -10.984 -0.984 -17.844 1 43.69 29 ASN B C 1
ATOM 1455 O O . ASN B 1 29 ? -11.133 0.151 -17.391 1 43.69 29 ASN B O 1
ATOM 1459 N N . GLY B 1 30 ? -9.758 -1.509 -18.266 1 52.62 30 GLY B N 1
ATOM 1460 C CA . GLY B 1 30 ? -8.68 -0.554 -18.078 1 52.62 30 GLY B CA 1
ATOM 1461 C C . GLY B 1 30 ? -8.312 -0.363 -16.609 1 52.62 30 GLY B C 1
ATOM 1462 O O . GLY B 1 30 ? -7.363 0.357 -16.297 1 52.62 30 GLY B O 1
ATOM 1463 N N . ASP B 1 31 ? -9.242 -1.007 -15.727 1 61.03 31 ASP B N 1
ATOM 1464 C CA . ASP B 1 31 ? -8.977 -0.68 -14.328 1 61.03 31 ASP B CA 1
ATOM 1465 C C . ASP B 1 31 ? -7.914 -1.602 -13.742 1 61.03 31 ASP B C 1
ATOM 1467 O O . ASP B 1 31 ? -8.141 -2.805 -13.594 1 61.03 31 ASP B O 1
ATOM 1471 N N . THR B 1 32 ? -6.668 -1.357 -13.656 1 79 32 THR B N 1
ATOM 1472 C CA . THR B 1 32 ? -5.461 -2.02 -13.172 1 79 32 THR B CA 1
ATOM 1473 C C . THR B 1 32 ? -5.383 -1.948 -11.648 1 79 32 THR B C 1
ATOM 1475 O O . THR B 1 32 ? -4.348 -2.271 -11.055 1 79 32 THR B O 1
ATOM 1478 N N . TYR B 1 33 ? -6.602 -1.679 -11.07 1 89.44 33 TYR B N 1
ATOM 1479 C CA . TYR B 1 33 ? -6.602 -1.624 -9.617 1 89.44 33 TYR B CA 1
ATOM 1480 C C . TYR B 1 33 ? -7.184 -2.902 -9.023 1 89.44 33 TYR B C 1
ATOM 1482 O O . TYR B 1 33 ? -8.164 -3.447 -9.539 1 89.44 33 TYR B O 1
ATOM 1490 N N . PRO B 1 34 ? -6.598 -3.455 -7.871 1 94.94 34 PRO B N 1
ATOM 1491 C CA . PRO B 1 34 ? -5.316 -3.07 -7.277 1 94.94 34 PRO B CA 1
ATOM 1492 C C . PRO B 1 34 ? -4.125 -3.746 -7.953 1 94.94 34 PRO B C 1
ATOM 1494 O O . PRO B 1 34 ? -4.262 -4.844 -8.5 1 94.94 34 PRO B O 1
ATOM 1497 N N . PRO B 1 35 ? -3.012 -3.029 -7.906 1 93.69 35 PRO B N 1
ATOM 1498 C CA . PRO B 1 35 ? -1.823 -3.697 -8.445 1 93.69 35 PRO B CA 1
ATOM 1499 C C . PRO B 1 35 ? -1.46 -4.965 -7.676 1 93.69 35 PRO B C 1
ATOM 1501 O O . PRO B 1 35 ? -1.754 -5.074 -6.484 1 93.69 35 PRO B O 1
ATOM 1504 N N . TYR B 1 36 ? -0.837 -5.852 -8.438 1 94.44 36 TYR B N 1
ATOM 1505 C CA . TYR B 1 36 ? -0.454 -7.105 -7.797 1 94.44 36 TYR B CA 1
ATOM 1506 C C . TYR B 1 36 ? 0.829 -7.66 -8.406 1 94.44 36 TYR B C 1
ATOM 1508 O O . TYR B 1 36 ? 1.244 -7.234 -9.484 1 94.44 36 TYR B O 1
ATOM 1516 N N . ASP B 1 37 ? 1.464 -8.531 -7.621 1 94 37 ASP B N 1
ATOM 1517 C CA . ASP B 1 37 ? 2.613 -9.305 -8.078 1 94 37 ASP B CA 1
ATOM 1518 C C . ASP B 1 37 ? 2.312 -10.805 -8.047 1 94 37 ASP B C 1
ATOM 1520 O O . ASP B 1 37 ? 1.479 -11.258 -7.266 1 94 37 ASP B O 1
ATOM 1524 N N . ILE B 1 38 ? 2.943 -11.508 -8.945 1 93.62 38 ILE B N 1
ATOM 1525 C CA . ILE B 1 38 ? 2.961 -12.969 -8.898 1 93.62 38 ILE B CA 1
ATOM 1526 C C . ILE B 1 38 ? 4.402 -13.469 -8.898 1 93.62 38 ILE B C 1
ATOM 1528 O O . ILE B 1 38 ? 5.195 -13.094 -9.766 1 93.62 38 ILE B O 1
ATOM 1532 N N . GLU B 1 39 ? 4.715 -14.242 -7.961 1 94.31 39 GLU B N 1
ATOM 1533 C CA . GLU B 1 39 ? 6.078 -14.766 -7.891 1 94.31 39 GLU B CA 1
ATOM 1534 C C . GLU B 1 39 ? 6.074 -16.281 -7.727 1 94.31 39 GLU B C 1
ATOM 1536 O O . GLU B 1 39 ? 5.102 -16.859 -7.234 1 94.31 39 GLU B O 1
ATOM 1541 N N . ARG B 1 40 ? 7.16 -16.828 -8.195 1 93.88 40 ARG B N 1
ATOM 1542 C CA . ARG B 1 40 ? 7.453 -18.234 -7.895 1 93.88 40 ARG B CA 1
ATOM 1543 C C . ARG B 1 40 ? 8.375 -18.344 -6.688 1 93.88 40 ARG B C 1
ATOM 1545 O O . ARG B 1 40 ? 9.5 -17.828 -6.707 1 93.88 40 ARG B O 1
ATOM 1552 N N . THR B 1 41 ? 7.887 -18.984 -5.684 1 94 41 THR B N 1
ATOM 1553 C CA . THR B 1 41 ? 8.664 -19.047 -4.449 1 94 41 THR B CA 1
ATOM 1554 C C . THR B 1 41 ? 9.461 -20.344 -4.367 1 94 41 THR B C 1
ATOM 1556 O O . THR B 1 41 ? 10.414 -20.438 -3.592 1 94 41 THR B O 1
ATOM 1559 N N . SER B 1 42 ? 9.07 -21.297 -5.035 1 92.19 42 SER B N 1
ATOM 1560 C CA . SER B 1 42 ? 9.773 -22.562 -5.25 1 92.19 42 SER B CA 1
ATOM 1561 C C . SER B 1 42 ? 9.281 -23.25 -6.512 1 92.19 42 SER B C 1
ATOM 1563 O O . SER B 1 42 ? 8.43 -22.719 -7.23 1 92.19 42 SER B O 1
ATOM 1565 N N . GLU B 1 43 ? 9.766 -24.359 -6.785 1 87.62 43 GLU B N 1
ATOM 1566 C CA . GLU B 1 43 ? 9.43 -25.078 -8.016 1 87.62 43 GLU B CA 1
ATOM 1567 C C . GLU B 1 43 ? 7.918 -25.266 -8.141 1 87.62 43 GLU B C 1
ATOM 1569 O O . GLU B 1 43 ? 7.367 -25.156 -9.242 1 87.62 43 GLU B O 1
ATOM 1574 N N . ASP B 1 44 ? 7.266 -25.5 -7.008 1 91.19 44 ASP B N 1
ATOM 1575 C CA . ASP B 1 44 ? 5.844 -25.812 -7.066 1 91.19 44 ASP B CA 1
ATOM 1576 C C . ASP B 1 44 ? 5.027 -24.844 -6.211 1 91.19 44 ASP B C 1
ATOM 1578 O O . ASP B 1 44 ? 3.912 -25.172 -5.797 1 91.19 44 ASP B O 1
ATOM 1582 N N . GLN B 1 45 ? 5.664 -23.781 -5.871 1 94.75 45 GLN B N 1
ATOM 1583 C CA . GLN B 1 45 ? 4.961 -22.828 -5.02 1 94.75 45 GLN B CA 1
ATOM 1584 C C . GLN B 1 45 ? 4.941 -21.438 -5.645 1 94.75 45 GLN B C 1
ATOM 1586 O O . GLN B 1 45 ? 5.934 -21 -6.23 1 94.75 45 GLN B O 1
ATOM 1591 N N . TYR B 1 46 ? 3.816 -20.781 -5.488 1 94.38 46 TYR B N 1
ATOM 1592 C CA . TYR B 1 46 ? 3.6 -19.438 -6.016 1 94.38 46 TYR B CA 1
ATOM 1593 C C . TYR B 1 46 ? 2.963 -18.547 -4.969 1 94.38 46 TYR B C 1
ATOM 1595 O O . TYR B 1 46 ? 2.385 -19.031 -3.992 1 94.38 46 TYR B O 1
ATOM 1603 N N . ARG B 1 47 ? 3.119 -17.281 -5.242 1 96.94 47 ARG B N 1
ATOM 1604 C CA . ARG B 1 47 ? 2.459 -16.312 -4.379 1 96.94 47 ARG B CA 1
ATOM 1605 C C . ARG B 1 47 ? 1.895 -15.156 -5.199 1 96.94 47 ARG B C 1
ATOM 1607 O O . ARG B 1 47 ? 2.57 -14.625 -6.082 1 96.94 47 ARG B O 1
ATOM 1614 N N . ILE B 1 48 ? 0.674 -14.852 -4.941 1 95.81 48 ILE B N 1
ATOM 1615 C CA . ILE B 1 48 ? 0.062 -13.625 -5.43 1 95.81 48 ILE B CA 1
ATOM 1616 C C . ILE B 1 48 ? 0.043 -12.578 -4.316 1 95.81 48 ILE B C 1
ATOM 1618 O O . ILE B 1 48 ? -0.406 -12.859 -3.203 1 95.81 48 ILE B O 1
ATOM 1622 N N . SER B 1 49 ? 0.534 -11.445 -4.57 1 97.19 49 SER B N 1
ATOM 1623 C CA . SER B 1 49 ? 0.485 -10.352 -3.615 1 97.19 49 SER B CA 1
ATOM 1624 C C . SER B 1 49 ? -0.27 -9.156 -4.188 1 97.19 49 SER B C 1
ATOM 1626 O O . SER B 1 49 ? 0.11 -8.609 -5.227 1 97.19 49 SER B O 1
ATOM 1628 N N . LEU B 1 50 ? -1.358 -8.766 -3.578 1 96.75 50 LEU B N 1
ATOM 1629 C CA . LEU B 1 50 ? -2.139 -7.602 -3.971 1 96.75 50 LEU B CA 1
ATOM 1630 C C . LEU B 1 50 ? -1.892 -6.438 -3.018 1 96.75 50 LEU B C 1
ATOM 1632 O O . LEU B 1 50 ? -1.921 -6.609 -1.797 1 96.75 50 LEU B O 1
ATOM 1636 N N . ALA B 1 51 ? -1.606 -5.273 -3.562 1 97.12 51 ALA B N 1
ATOM 1637 C CA . ALA B 1 51 ? -1.477 -4.078 -2.736 1 97.12 51 ALA B CA 1
ATOM 1638 C C . ALA B 1 51 ? -2.846 -3.537 -2.334 1 97.12 51 ALA B C 1
ATOM 1640 O O . ALA B 1 51 ? -3.551 -2.945 -3.152 1 97.12 51 ALA B O 1
ATOM 1641 N N . LEU B 1 52 ? -3.217 -3.68 -1.049 1 97 52 LEU B N 1
ATOM 1642 C CA . LEU B 1 52 ? -4.555 -3.336 -0.583 1 97 52 LEU B CA 1
ATOM 1643 C C . LEU B 1 52 ? -4.488 -2.396 0.616 1 97 52 LEU B C 1
ATOM 1645 O O . LEU B 1 52 ? -5.207 -2.586 1.601 1 97 52 LEU B O 1
ATOM 1649 N N . VAL B 1 53 ? -3.568 -1.465 0.442 1 94.88 53 VAL B N 1
ATOM 1650 C CA . VAL B 1 53 ? -3.496 -0.455 1.493 1 94.88 53 VAL B CA 1
ATOM 1651 C C . VAL B 1 53 ? -4.883 0.134 1.74 1 94.88 53 VAL B C 1
ATOM 1653 O O . VAL B 1 53 ? -5.586 0.498 0.795 1 94.88 53 VAL B O 1
ATOM 1656 N N . GLY B 1 54 ? -5.27 0.199 3.064 1 92.81 54 GLY B N 1
ATOM 1657 C CA . GLY B 1 54 ? -6.551 0.779 3.43 1 92.81 54 GLY B CA 1
ATOM 1658 C C . GLY B 1 54 ? -7.637 -0.26 3.643 1 92.81 54 GLY B C 1
ATOM 1659 O O . GLY B 1 54 ? -8.703 0.05 4.18 1 92.81 54 GLY B O 1
ATOM 1660 N N . PHE B 1 55 ? -7.363 -1.464 3.18 1 95.38 55 PHE B N 1
ATOM 1661 C CA . PHE B 1 55 ? -8.305 -2.561 3.387 1 95.38 55 PHE B CA 1
ATOM 1662 C C . PHE B 1 55 ? -7.906 -3.389 4.605 1 95.38 55 PHE B C 1
ATOM 1664 O O . PHE B 1 55 ? -6.742 -3.387 5.012 1 95.38 55 PHE B O 1
ATOM 1671 N N . THR B 1 56 ? -8.891 -4.039 5.191 1 94.19 56 THR B N 1
ATOM 1672 C CA . THR B 1 56 ? -8.688 -5.043 6.23 1 94.19 56 THR B CA 1
ATOM 1673 C C . THR B 1 56 ? -9.211 -6.402 5.781 1 94.19 56 THR B C 1
ATOM 1675 O O . THR B 1 56 ? -9.906 -6.5 4.766 1 94.19 56 THR B O 1
ATOM 1678 N N . PRO B 1 57 ? -8.859 -7.465 6.496 1 95.56 57 PRO B N 1
ATOM 1679 C CA . PRO B 1 57 ? -9.359 -8.789 6.121 1 95.56 57 PRO B CA 1
ATOM 1680 C C . PRO B 1 57 ? -10.883 -8.852 6.031 1 95.56 57 PRO B C 1
ATOM 1682 O O . PRO B 1 57 ? -11.43 -9.594 5.219 1 95.56 57 PRO B O 1
ATOM 1685 N N . ASP B 1 58 ? -11.531 -8.086 6.809 1 95.44 58 ASP B N 1
ATOM 1686 C CA . ASP B 1 58 ? -12.992 -8.102 6.812 1 95.44 58 ASP B CA 1
ATOM 1687 C C . ASP B 1 58 ? -13.547 -7.465 5.543 1 95.44 58 ASP B C 1
ATOM 1689 O O . ASP B 1 58 ? -14.719 -7.648 5.215 1 95.44 58 ASP B O 1
ATOM 1693 N N . ASP B 1 59 ? -12.719 -6.754 4.836 1 97 59 ASP B N 1
ATOM 1694 C CA . ASP B 1 59 ? -13.164 -6.027 3.65 1 97 59 ASP B CA 1
ATOM 1695 C C . ASP B 1 59 ? -13.016 -6.883 2.393 1 97 59 ASP B C 1
ATOM 1697 O O . ASP B 1 59 ? -13.438 -6.48 1.308 1 97 59 ASP B O 1
ATOM 1701 N N . VAL B 1 60 ? -12.414 -8.062 2.516 1 97.75 60 VAL B N 1
ATOM 1702 C CA . VAL B 1 60 ? -11.977 -8.789 1.329 1 97.75 60 VAL B CA 1
ATOM 1703 C C . VAL B 1 60 ? -12.555 -10.203 1.351 1 97.75 60 VAL B C 1
ATOM 1705 O O . VAL B 1 60 ? -12.539 -10.867 2.389 1 97.75 60 VAL B O 1
ATOM 1708 N N . ALA B 1 61 ? -13.047 -10.594 0.187 1 97.94 61 ALA B N 1
ATOM 1709 C CA . ALA B 1 61 ? -13.516 -11.961 -0.007 1 97.94 61 ALA B CA 1
ATOM 1710 C C . ALA B 1 61 ? -12.656 -12.688 -1.04 1 97.94 61 ALA B C 1
ATOM 1712 O O . ALA B 1 61 ? -12.359 -12.141 -2.104 1 97.94 61 ALA B O 1
ATOM 1713 N N . ILE B 1 62 ? -12.266 -13.867 -0.715 1 97.69 62 ILE B N 1
ATOM 1714 C CA . ILE B 1 62 ? -11.469 -14.711 -1.602 1 97.69 62 ILE B CA 1
ATOM 1715 C C . ILE B 1 62 ? -12.227 -16 -1.898 1 97.69 62 ILE B C 1
ATOM 1717 O O . ILE B 1 62 ? -12.641 -16.719 -0.979 1 97.69 62 ILE B O 1
ATOM 1721 N N . THR B 1 63 ? -12.375 -16.297 -3.172 1 97.12 63 THR B N 1
ATOM 1722 C CA . THR B 1 63 ? -13.07 -17.516 -3.566 1 97.12 63 THR B CA 1
ATOM 1723 C C . THR B 1 63 ? -12.266 -18.281 -4.613 1 97.12 63 THR B C 1
ATOM 1725 O O . THR B 1 63 ? -11.852 -17.703 -5.625 1 97.12 63 THR B O 1
ATOM 1728 N N . ALA B 1 64 ? -12.047 -19.469 -4.27 1 93.75 64 ALA B N 1
ATOM 1729 C CA . ALA B 1 64 ? -11.406 -20.359 -5.23 1 93.75 64 ALA B CA 1
ATOM 1730 C C . ALA B 1 64 ? -12.383 -21.406 -5.738 1 93.75 64 ALA B C 1
ATOM 1732 O O . ALA B 1 64 ? -12.961 -22.156 -4.949 1 93.75 64 ALA B O 1
ATOM 1733 N N . GLU B 1 65 ? -12.609 -21.406 -7.008 1 91.06 65 GLU B N 1
ATOM 1734 C CA . GLU B 1 65 ? -13.469 -22.391 -7.648 1 91.06 65 GLU B CA 1
ATOM 1735 C C . GLU B 1 65 ? -12.781 -23.016 -8.867 1 91.06 65 GLU B C 1
ATOM 1737 O O . GLU B 1 65 ? -12.648 -22.359 -9.906 1 91.06 65 GLU B O 1
ATOM 1742 N N . ARG B 1 66 ? -12.469 -24.297 -8.719 1 84.12 66 ARG B N 1
ATOM 1743 C CA . ARG B 1 66 ? -11.781 -25.016 -9.789 1 84.12 66 ARG B CA 1
ATOM 1744 C C . ARG B 1 66 ? -10.516 -24.281 -10.227 1 84.12 66 ARG B C 1
ATOM 1746 O O . ARG B 1 66 ? -9.609 -24.078 -9.422 1 84.12 66 ARG B O 1
ATOM 1753 N N . SER B 1 67 ? -10.469 -23.719 -11.367 1 86.88 67 SER B N 1
ATOM 1754 C CA . SER B 1 67 ? -9.258 -23.094 -11.898 1 86.88 67 SER B CA 1
ATOM 1755 C C . SER B 1 67 ? -9.352 -21.578 -11.875 1 86.88 67 SER B C 1
ATOM 1757 O O . SER B 1 67 ? -8.703 -20.891 -12.672 1 86.88 67 SER B O 1
ATOM 1759 N N . THR B 1 68 ? -10.227 -21.141 -10.945 1 90.5 68 THR B N 1
ATOM 1760 C CA . THR B 1 68 ? -10.398 -19.688 -10.898 1 90.5 68 THR B CA 1
ATOM 1761 C C . THR B 1 68 ? -10.312 -19.172 -9.461 1 90.5 68 THR B C 1
ATOM 1763 O O . THR B 1 68 ? -10.938 -19.734 -8.562 1 90.5 68 THR B O 1
ATOM 1766 N N . LEU B 1 69 ? -9.477 -18.219 -9.227 1 93.56 69 LEU B N 1
ATOM 1767 C CA . LEU B 1 69 ? -9.375 -17.5 -7.957 1 93.56 69 LEU B CA 1
ATOM 1768 C C . LEU B 1 69 ? -9.914 -16.078 -8.086 1 93.56 69 LEU B C 1
ATOM 1770 O O . LEU B 1 69 ? -9.438 -15.305 -8.914 1 93.56 69 LEU B O 1
ATOM 1774 N N . THR B 1 70 ? -10.914 -15.797 -7.352 1 94.5 70 THR B N 1
ATOM 1775 C CA . THR B 1 70 ? -11.508 -14.461 -7.367 1 94.5 70 THR B CA 1
ATOM 1776 C C . THR B 1 70 ? -11.242 -13.742 -6.051 1 94.5 70 THR B C 1
ATOM 1778 O O . THR B 1 70 ? -11.461 -14.305 -4.973 1 94.5 70 THR B O 1
ATOM 1781 N N . VAL B 1 71 ? -10.719 -12.547 -6.145 1 96.56 71 VAL B N 1
ATOM 1782 C CA . VAL B 1 71 ? -10.531 -11.688 -4.977 1 96.56 71 VAL B CA 1
ATOM 1783 C C . VAL B 1 71 ? -11.375 -10.422 -5.129 1 96.56 71 VAL B C 1
ATOM 1785 O O . VAL B 1 71 ? -11.25 -9.695 -6.117 1 96.56 71 VAL B O 1
ATOM 1788 N N . GLU B 1 72 ? -12.227 -10.227 -4.137 1 97.06 72 GLU B N 1
ATOM 1789 C CA . GLU B 1 72 ? -13.078 -9.039 -4.152 1 97.06 72 GLU B CA 1
ATOM 1790 C C . GLU B 1 72 ? -12.906 -8.219 -2.877 1 97.06 72 GLU B C 1
ATOM 1792 O O . GLU B 1 72 ? -12.789 -8.773 -1.784 1 97.06 72 GLU B O 1
ATOM 1797 N N . GLY B 1 73 ? -12.898 -6.906 -3.053 1 96.75 73 GLY B N 1
ATOM 1798 C CA . GLY B 1 73 ? -12.766 -6.012 -1.911 1 96.75 73 GLY B CA 1
ATOM 1799 C C . GLY B 1 73 ? -13.719 -4.836 -1.959 1 96.75 73 GLY B C 1
ATOM 1800 O O . GLY B 1 73 ? -13.938 -4.25 -3.021 1 96.75 73 GLY B O 1
ATOM 1801 N N . ARG B 1 74 ? -14.273 -4.531 -0.801 1 96.12 74 ARG B N 1
ATOM 1802 C CA . ARG B 1 74 ? -15.109 -3.355 -0.57 1 96.12 74 ARG B CA 1
ATOM 1803 C C . ARG B 1 74 ? -15.078 -2.941 0.897 1 96.12 74 ARG B C 1
ATOM 1805 O O . ARG B 1 74 ? -15.227 -3.779 1.788 1 96.12 74 ARG B O 1
ATOM 1812 N N . LYS B 1 75 ? -14.859 -1.629 0.979 1 94.62 75 LYS B N 1
ATOM 1813 C CA . LYS B 1 75 ? -14.875 -1.18 2.369 1 94.62 75 LYS B CA 1
ATOM 1814 C C . LYS B 1 75 ? -16.234 -1.405 3.01 1 94.62 75 LYS B C 1
ATOM 1816 O O . LYS B 1 75 ? -17.266 -1.09 2.412 1 94.62 75 LYS B O 1
ATOM 1821 N N . THR B 1 76 ? -16.172 -1.847 4.184 1 88.69 76 THR B N 1
ATOM 1822 C CA . THR B 1 76 ? -17.406 -2.15 4.895 1 88.69 76 THR B CA 1
ATOM 1823 C C . THR B 1 76 ? -17.828 -0.981 5.785 1 88.69 76 THR B C 1
ATOM 1825 O O . THR B 1 76 ? -19 -0.809 6.086 1 88.69 76 THR B O 1
ATOM 1828 N N . ASP B 1 77 ? -16.906 -0.251 6.246 1 85.5 77 ASP B N 1
ATOM 1829 C CA . ASP B 1 77 ? -17.203 0.855 7.148 1 85.5 77 ASP B CA 1
ATOM 1830 C C . ASP B 1 77 ? -16.922 2.199 6.484 1 85.5 77 ASP B C 1
ATOM 1832 O O . ASP B 1 77 ? -16.078 2.289 5.586 1 85.5 77 ASP B O 1
ATOM 1836 N N . GLU B 1 78 ? -17.719 3.117 6.883 1 80.75 78 GLU B N 1
ATOM 1837 C CA . GLU B 1 78 ? -17.469 4.469 6.391 1 80.75 78 GLU B CA 1
ATOM 1838 C C . GLU B 1 78 ? -16.25 5.086 7.047 1 80.75 78 GLU B C 1
ATOM 1840 O O . GLU B 1 78 ? -16 4.883 8.242 1 80.75 78 GLU B O 1
ATOM 1845 N N . ASP B 1 79 ? -15.492 5.656 6.273 1 81.94 79 ASP B N 1
ATOM 1846 C CA . ASP B 1 79 ? -14.328 6.383 6.77 1 81.94 79 ASP B CA 1
ATOM 1847 C C . ASP B 1 79 ? -14.719 7.77 7.277 1 81.94 79 ASP B C 1
ATOM 1849 O O . ASP B 1 79 ? -15.148 8.617 6.5 1 81.94 79 ASP B O 1
ATOM 1853 N N . GLU B 1 80 ? -14.617 7.93 8.625 1 86.44 80 GLU B N 1
ATOM 1854 C CA . GLU B 1 80 ? -15.062 9.18 9.227 1 86.44 80 GLU B CA 1
ATOM 1855 C C . GLU B 1 80 ? -13.891 10.117 9.5 1 86.44 80 GLU B C 1
ATOM 1857 O O . GLU B 1 80 ? -14.055 11.164 10.117 1 86.44 80 GLU B O 1
ATOM 1862 N N . ARG B 1 81 ? -12.93 9.852 9.023 1 89.12 81 ARG B N 1
ATOM 1863 C CA . ARG B 1 81 ? -11.758 10.68 9.273 1 89.12 81 ARG B CA 1
ATOM 1864 C C . ARG B 1 81 ? -11.844 12 8.523 1 89.12 81 ARG B C 1
ATOM 1866 O O . ARG B 1 81 ? -12.508 12.086 7.488 1 89.12 81 ARG B O 1
ATOM 1873 N N . ASP B 1 82 ? -11.328 12.984 9.094 1 91.81 82 ASP B N 1
ATOM 1874 C CA . ASP B 1 82 ? -11.32 14.32 8.516 1 91.81 82 ASP B CA 1
ATOM 1875 C C . ASP B 1 82 ? -10.125 14.508 7.582 1 91.81 82 ASP B C 1
ATOM 1877 O O . ASP B 1 82 ? -9.078 15.008 8 1 91.81 82 ASP B O 1
ATOM 1881 N N . TYR B 1 83 ? -10.344 14.148 6.336 1 91 83 TYR B N 1
ATOM 1882 C CA . TYR B 1 83 ? -9.25 14.211 5.371 1 91 83 TYR B CA 1
ATOM 1883 C C . TYR B 1 83 ? -9.109 15.617 4.805 1 91 83 TYR B C 1
ATOM 1885 O O . TYR B 1 83 ? -10.086 16.219 4.355 1 91 83 TYR B O 1
ATOM 1893 N N . LEU B 1 84 ? -7.938 16 4.992 1 88.75 84 LEU B N 1
ATOM 1894 C CA . LEU B 1 84 ? -7.605 17.25 4.312 1 88.75 84 LEU B CA 1
ATOM 1895 C C . LEU B 1 84 ? -7.203 16.984 2.865 1 88.75 84 LEU B C 1
ATOM 1897 O O . LEU B 1 84 ? -7.414 17.844 1.994 1 88.75 84 LEU B O 1
ATOM 1901 N N . TYR B 1 85 ? -6.629 15.945 2.607 1 89.69 85 TYR B N 1
ATOM 1902 C CA . TYR B 1 85 ? -6.254 15.469 1.283 1 89.69 85 TYR B CA 1
ATOM 1903 C C . TYR B 1 85 ? -6.297 13.945 1.221 1 89.69 85 TYR B C 1
ATOM 1905 O O . TYR B 1 85 ? -5.789 13.266 2.119 1 89.69 85 TYR B O 1
ATOM 1913 N N . ARG B 1 86 ? -6.906 13.414 0.135 1 90 86 ARG B N 1
ATOM 1914 C CA . ARG B 1 86 ? -7.02 11.969 -0.045 1 90 86 ARG B CA 1
ATOM 1915 C C . ARG B 1 86 ? -6.453 11.539 -1.395 1 90 86 ARG B C 1
ATOM 1917 O O . ARG B 1 86 ? -7.027 11.852 -2.441 1 90 86 ARG B O 1
ATOM 1924 N N . GLY B 1 87 ? -5.32 10.867 -1.308 1 91.25 87 GLY B N 1
ATOM 1925 C CA . GLY B 1 87 ? -4.691 10.414 -2.539 1 91.25 87 GLY B CA 1
ATOM 1926 C C . GLY B 1 87 ? -4.625 8.898 -2.654 1 91.25 87 GLY B C 1
ATOM 1927 O O . GLY B 1 87 ? -4.379 8.367 -3.738 1 91.25 87 GLY B O 1
ATOM 1928 N N . ILE B 1 88 ? -4.781 8.203 -1.585 1 92.56 88 ILE B N 1
ATOM 1929 C CA . ILE B 1 88 ? -4.734 6.742 -1.606 1 92.56 88 ILE B CA 1
ATOM 1930 C C . ILE B 1 88 ? -6.094 6.188 -2.027 1 92.56 88 ILE B C 1
ATOM 1932 O O . ILE B 1 88 ? -7.109 6.469 -1.388 1 92.56 88 ILE B O 1
ATOM 1936 N N . SER B 1 89 ? -6.035 5.488 -3.092 1 89.31 89 SER B N 1
ATOM 1937 C CA . SER B 1 89 ? -7.285 4.953 -3.625 1 89.31 89 SER B CA 1
ATOM 1938 C C . SER B 1 89 ? -7.734 3.719 -2.852 1 89.31 89 SER B C 1
ATOM 1940 O O . SER B 1 89 ? -6.988 2.744 -2.74 1 89.31 89 SER B O 1
ATOM 1942 N N . VAL B 1 90 ? -8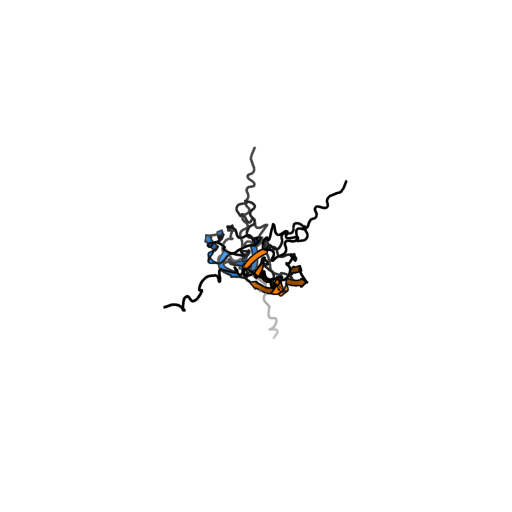.852 3.84 -2.295 1 93.31 90 VAL B N 1
ATOM 1943 C CA . VAL B 1 90 ? -9.539 2.707 -1.686 1 93.31 90 VAL B CA 1
ATOM 1944 C C . VAL B 1 90 ? -10.914 2.539 -2.316 1 93.31 90 VAL B C 1
ATOM 1946 O O . VAL B 1 90 ? -11.883 3.172 -1.885 1 93.31 90 VAL B O 1
ATOM 1949 N N . ARG B 1 91 ? -10.938 1.708 -3.264 1 93.31 91 ARG B N 1
ATOM 1950 C CA . ARG B 1 91 ? -12.156 1.562 -4.047 1 93.31 91 ARG B CA 1
ATOM 1951 C C . ARG B 1 91 ? -12.5 0.09 -4.254 1 93.31 91 ARG B C 1
ATOM 1953 O O . ARG B 1 91 ? -11.633 -0.776 -4.152 1 93.31 91 ARG B O 1
ATOM 1960 N N . PRO B 1 92 ? -13.797 -0.105 -4.438 1 95.38 92 PRO B N 1
ATOM 1961 C CA . PRO B 1 92 ? -14.141 -1.502 -4.703 1 95.38 92 PRO B CA 1
ATOM 1962 C C . PRO B 1 92 ? -13.367 -2.088 -5.883 1 95.38 92 PRO B C 1
ATOM 1964 O O . PRO B 1 92 ? -13.039 -1.367 -6.828 1 95.38 92 PRO B O 1
ATOM 1967 N N . PHE B 1 93 ? -13.078 -3.391 -5.738 1 93.88 93 PHE B N 1
ATOM 1968 C CA . PHE B 1 93 ? -12.352 -4.043 -6.82 1 93.88 93 PHE B CA 1
ATOM 1969 C C . PHE B 1 93 ? -12.734 -5.512 -6.926 1 93.88 93 PHE B C 1
ATOM 1971 O O . PHE B 1 93 ? -13.336 -6.07 -6.004 1 93.88 93 PHE B O 1
ATOM 1978 N N . ARG B 1 94 ? -12.422 -6.051 -8.078 1 94.44 94 ARG B N 1
ATOM 1979 C CA . ARG B 1 94 ? -12.539 -7.48 -8.344 1 94.44 94 ARG B CA 1
ATOM 1980 C C . ARG B 1 94 ? -11.422 -7.957 -9.266 1 94.44 94 ARG B C 1
ATOM 1982 O O . ARG B 1 94 ? -11.289 -7.477 -10.391 1 94.44 94 ARG B O 1
ATOM 1989 N N . ARG B 1 95 ? -10.656 -8.859 -8.672 1 92.62 95 ARG B N 1
ATOM 1990 C CA . ARG B 1 95 ? -9.594 -9.477 -9.461 1 92.62 95 ARG B CA 1
ATOM 1991 C C . ARG B 1 95 ? -9.836 -10.977 -9.633 1 92.62 95 ARG B C 1
ATOM 1993 O O . ARG B 1 95 ? -10.211 -11.656 -8.68 1 92.62 95 ARG B O 1
ATOM 2000 N N . VAL B 1 96 ? -9.57 -11.406 -10.867 1 91.25 96 VAL B N 1
ATOM 2001 C CA . VAL B 1 96 ? -9.734 -12.82 -11.172 1 91.25 96 VAL B CA 1
ATOM 2002 C C . VAL B 1 96 ? -8.422 -13.383 -11.727 1 91.25 96 VAL B C 1
ATOM 2004 O O . VAL B 1 96 ? -7.852 -12.828 -12.664 1 91.25 96 VAL B O 1
ATOM 2007 N N . PHE B 1 97 ? -8.039 -14.469 -11.148 1 90.88 97 PHE B N 1
ATOM 2008 C CA . PHE B 1 97 ? -6.84 -15.164 -11.602 1 90.88 97 PHE B CA 1
ATOM 2009 C C . PHE B 1 97 ? -7.176 -16.578 -12.062 1 90.88 97 PHE B C 1
ATOM 2011 O O . PHE B 1 97 ? -7.934 -17.297 -11.406 1 90.88 97 PHE B O 1
ATOM 2018 N N . ASN B 1 98 ? -6.527 -16.906 -13.109 1 90.38 98 ASN B N 1
ATOM 2019 C CA . ASN B 1 98 ? -6.684 -18.281 -13.57 1 90.38 98 ASN B CA 1
ATOM 2020 C C . ASN B 1 98 ? -5.555 -19.172 -13.062 1 90.38 98 ASN B C 1
ATOM 2022 O O . ASN B 1 98 ? -4.379 -18.828 -13.195 1 90.38 98 ASN B O 1
ATOM 2026 N N . LEU B 1 99 ? -5.984 -20.266 -12.531 1 90.44 99 LEU B N 1
ATOM 2027 C CA . LEU B 1 99 ? -5.016 -21.203 -11.984 1 90.44 99 LEU B CA 1
ATOM 2028 C C . LEU B 1 99 ? -4.859 -22.422 -12.898 1 90.44 99 LEU B C 1
ATOM 2030 O O . LEU B 1 99 ? -5.84 -22.906 -13.453 1 90.44 99 LEU B O 1
ATOM 2034 N N . ALA B 1 100 ? -3.604 -22.828 -13.047 1 86.69 100 ALA B N 1
ATOM 2035 C CA . ALA B 1 100 ? -3.359 -24.047 -13.805 1 86.69 100 ALA B CA 1
ATOM 2036 C C . ALA B 1 100 ? -3.93 -25.266 -13.078 1 86.69 100 ALA B C 1
ATOM 2038 O O . ALA B 1 100 ? -4.23 -25.203 -11.883 1 86.69 100 ALA B O 1
ATOM 2039 N N . ASP B 1 101 ? -3.871 -26.281 -13.875 1 84.12 101 ASP B N 1
ATOM 2040 C CA . ASP B 1 101 ? -4.285 -27.531 -13.266 1 84.12 101 ASP B CA 1
ATOM 2041 C C . ASP B 1 101 ? -3.383 -27.891 -12.086 1 84.12 101 ASP B C 1
ATOM 2043 O O . ASP B 1 101 ? -2.17 -27.672 -12.141 1 84.12 101 ASP B O 1
ATOM 2047 N N . TYR B 1 102 ? -3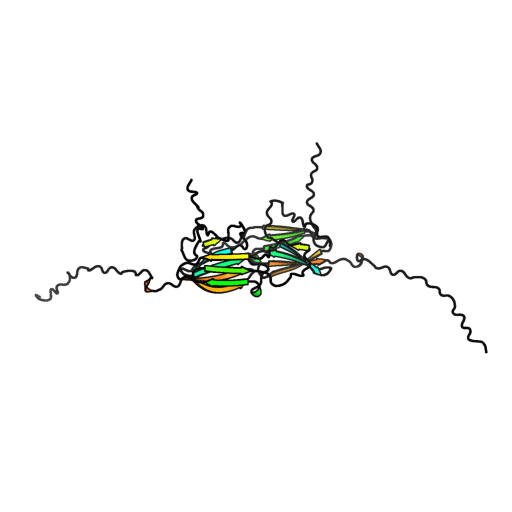.93 -28.297 -11.031 1 88 102 TYR B N 1
ATOM 2048 C CA . TYR B 1 102 ? -3.252 -28.844 -9.859 1 88 102 TYR B CA 1
ATOM 2049 C C . TYR B 1 102 ? -2.689 -27.734 -8.984 1 88 102 TYR B C 1
ATOM 2051 O O . TYR B 1 102 ? -1.964 -28 -8.023 1 88 102 TYR B O 1
ATOM 2059 N N . VAL B 1 103 ? -2.934 -26.5 -9.438 1 90.75 103 VAL B N 1
ATOM 2060 C CA . VAL B 1 103 ? -2.57 -25.406 -8.547 1 90.75 103 VAL B CA 1
ATOM 2061 C C . VAL B 1 103 ? -3.719 -25.125 -7.574 1 90.75 103 VAL B C 1
ATOM 2063 O O . VAL B 1 103 ? -4.871 -25 -7.992 1 90.75 103 VAL B O 1
ATOM 2066 N N . GLN B 1 104 ? -3.383 -25.078 -6.312 1 93.12 104 GLN B N 1
ATOM 2067 C CA . GLN B 1 104 ? -4.391 -24.844 -5.285 1 93.12 104 GLN B CA 1
ATOM 2068 C C . GLN B 1 104 ? -3.963 -23.719 -4.34 1 93.12 104 GLN B C 1
ATOM 2070 O O . GLN B 1 104 ? -2.77 -23.484 -4.16 1 93.12 104 GLN B O 1
ATOM 2075 N N . VAL B 1 105 ? -5.016 -23.109 -3.736 1 95.44 105 VAL B N 1
ATOM 2076 C CA . VAL B 1 105 ? -4.754 -22.094 -2.729 1 95.44 105 VAL B CA 1
ATOM 2077 C C . VAL B 1 105 ? -4.41 -22.75 -1.396 1 95.44 105 VAL B C 1
ATOM 2079 O O . VAL B 1 105 ? -5.148 -23.625 -0.92 1 95.44 105 VAL B O 1
ATOM 2082 N N . LYS B 1 106 ? -3.344 -22.359 -0.874 1 95.94 106 LYS B N 1
ATOM 2083 C CA . LYS B 1 106 ? -2.949 -22.906 0.423 1 95.94 106 LYS B CA 1
ATOM 2084 C C . LYS B 1 106 ? -3.428 -22 1.562 1 95.94 106 LYS B C 1
ATOM 2086 O O . LYS B 1 106 ? -4.004 -22.484 2.539 1 95.94 106 LYS B O 1
ATOM 2091 N N . ASP B 1 107 ? -3.107 -20.75 1.504 1 96.62 107 ASP B N 1
ATOM 2092 C CA . ASP B 1 107 ? -3.512 -19.797 2.535 1 96.62 107 ASP B CA 1
ATOM 2093 C C . ASP B 1 107 ? -3.451 -18.375 2.014 1 96.62 107 ASP B C 1
ATOM 2095 O O . ASP B 1 107 ? -3.008 -18.125 0.888 1 96.62 107 ASP B O 1
ATOM 2099 N N . ALA B 1 108 ? -4.039 -17.484 2.805 1 97.81 108 ALA B N 1
ATOM 2100 C CA . ALA B 1 108 ? -4.02 -16.062 2.516 1 97.81 108 ALA B CA 1
ATOM 2101 C C . ALA B 1 108 ? -3.783 -15.242 3.783 1 97.81 108 ALA B C 1
ATOM 2103 O O . ALA B 1 108 ? -4.398 -15.508 4.82 1 97.81 108 ALA B O 1
ATOM 2104 N N . THR B 1 109 ? -2.887 -14.273 3.68 1 97.38 109 THR B N 1
ATOM 2105 C CA . THR B 1 109 ? -2.57 -13.438 4.832 1 97.38 109 THR B CA 1
ATOM 2106 C C . THR B 1 109 ? -2.514 -11.969 4.438 1 97.38 109 THR B C 1
ATOM 2108 O O . THR B 1 109 ? -2.193 -11.633 3.295 1 97.38 109 THR B O 1
ATOM 2111 N N . PHE B 1 110 ? -2.902 -11.141 5.379 1 95.56 110 PHE B N 1
ATOM 2112 C CA . PHE B 1 110 ? -2.725 -9.703 5.242 1 95.56 110 PHE B CA 1
ATOM 2113 C C . PHE B 1 110 ? -1.495 -9.234 6.012 1 95.56 110 PHE B C 1
ATOM 2115 O O . PHE B 1 110 ? -1.418 -9.398 7.23 1 95.56 110 PHE B O 1
ATOM 2122 N N . GLU B 1 111 ? -0.526 -8.633 5.227 1 94.44 111 GLU B N 1
ATOM 2123 C CA . GLU B 1 111 ? 0.702 -8.164 5.859 1 94.44 111 GLU B CA 1
ATOM 2124 C C . GLU B 1 111 ? 1.29 -6.977 5.113 1 94.44 111 GLU B C 1
ATOM 2126 O O . GLU B 1 111 ? 1.439 -7.016 3.889 1 94.44 111 GLU B O 1
ATOM 2131 N N . ASP B 1 112 ? 1.503 -5.887 5.887 1 94.19 112 ASP B N 1
ATOM 2132 C CA . ASP B 1 112 ? 2.229 -4.742 5.348 1 94.19 112 ASP B CA 1
ATOM 2133 C C . ASP B 1 112 ? 1.489 -4.133 4.16 1 94.19 112 ASP B C 1
ATOM 2135 O O . ASP B 1 112 ? 2.107 -3.77 3.156 1 94.19 112 ASP B O 1
ATOM 2139 N N . GLY B 1 113 ? 0.228 -4.191 4.312 1 95.38 113 GLY B N 1
ATOM 2140 C CA . GLY B 1 113 ? -0.604 -3.578 3.289 1 95.38 113 GLY B CA 1
ATOM 2141 C C . GLY B 1 113 ? -0.812 -4.465 2.076 1 95.38 113 GLY B C 1
ATOM 2142 O O . GLY B 1 113 ? -1.37 -4.027 1.068 1 95.38 113 GLY B O 1
ATOM 2143 N N . LEU B 1 114 ? -0.39 -5.715 2.223 1 97.69 114 LEU B N 1
ATOM 2144 C CA . LEU B 1 114 ? -0.504 -6.684 1.138 1 97.69 114 LEU B CA 1
ATOM 2145 C C . LEU B 1 114 ? -1.424 -7.836 1.53 1 97.69 114 LEU B C 1
ATOM 2147 O O . LEU B 1 114 ? -1.374 -8.312 2.664 1 97.69 114 LEU B O 1
ATOM 2151 N N . LEU B 1 115 ? -2.27 -8.188 0.576 1 98.06 115 LEU B N 1
ATOM 2152 C CA . LEU B 1 115 ? -2.85 -9.523 0.641 1 98.06 115 LEU B CA 1
ATOM 2153 C C . LEU B 1 115 ? -1.965 -10.539 -0.079 1 98.06 115 LEU B C 1
ATOM 2155 O O . LEU B 1 115 ? -1.725 -10.414 -1.282 1 98.06 115 LEU B O 1
ATOM 2159 N N . LYS B 1 116 ? -1.486 -11.477 0.664 1 98.38 116 LYS B N 1
ATOM 2160 C CA . LYS B 1 116 ? -0.619 -12.508 0.101 1 98.38 116 LYS B CA 1
ATOM 2161 C C . LYS B 1 116 ? -1.336 -13.852 0.038 1 98.38 116 LYS B C 1
ATOM 2163 O O . LYS B 1 116 ? -1.767 -14.383 1.065 1 98.38 116 LYS B O 1
ATOM 2168 N N . ILE B 1 117 ? -1.414 -14.391 -1.148 1 97.94 117 ILE B N 1
ATOM 2169 C CA . ILE B 1 117 ? -2.078 -15.672 -1.351 1 97.94 117 ILE B CA 1
ATOM 2170 C C . ILE B 1 117 ? -1.058 -16.719 -1.801 1 97.94 117 ILE B C 1
ATOM 2172 O O . ILE B 1 117 ? -0.45 -16.578 -2.867 1 97.94 117 ILE B O 1
ATOM 2176 N N . ALA B 1 118 ? -0.918 -17.719 -1.001 1 97.94 118 ALA B N 1
ATOM 2177 C CA . ALA B 1 118 ? 0.02 -18.797 -1.303 1 97.94 118 ALA B CA 1
ATOM 2178 C C . ALA B 1 118 ? -0.651 -19.891 -2.121 1 97.94 118 ALA B C 1
ATOM 2180 O O . ALA B 1 118 ? -1.756 -20.328 -1.794 1 97.94 118 ALA B O 1
ATOM 2181 N N . LEU B 1 119 ? 0.083 -20.281 -3.18 1 96.5 119 LEU B N 1
ATOM 2182 C CA . LEU B 1 119 ? -0.404 -21.344 -4.055 1 96.5 119 LEU B CA 1
ATOM 2183 C C . LEU B 1 119 ? 0.608 -22.469 -4.145 1 96.5 119 LEU B C 1
ATOM 2185 O O . LEU B 1 119 ? 1.814 -22.25 -4.02 1 96.5 119 LEU B O 1
ATOM 2189 N N . THR B 1 120 ? 0.058 -23.625 -4.359 1 95.69 120 THR B N 1
ATOM 2190 C CA . THR B 1 120 ? 0.92 -24.797 -4.531 1 95.69 120 THR B CA 1
ATOM 2191 C C . THR B 1 120 ? 0.412 -25.672 -5.668 1 95.69 120 THR B C 1
ATOM 2193 O O . THR B 1 120 ? -0.797 -25.859 -5.824 1 95.69 120 THR B O 1
ATOM 2196 N N . ARG B 1 121 ? 1.358 -26.125 -6.387 1 91.94 121 ARG B N 1
ATOM 2197 C CA . ARG B 1 121 ? 1.036 -27.094 -7.418 1 91.94 121 ARG B CA 1
ATOM 2198 C C . ARG B 1 121 ? 1.168 -28.516 -6.879 1 91.94 121 ARG B C 1
ATOM 2200 O O . ARG B 1 121 ? 2.234 -28.906 -6.395 1 91.94 121 ARG B O 1
ATOM 2207 N N . GLU B 1 122 ? 0.14 -29.266 -6.934 1 90.31 122 GLU B N 1
ATOM 2208 C CA . GLU B 1 122 ? 0.146 -30.656 -6.492 1 90.31 122 GLU B CA 1
ATOM 2209 C C . GLU B 1 122 ? -0.192 -31.594 -7.641 1 90.31 122 GLU B C 1
ATOM 2211 O O . GLU B 1 122 ? -1.361 -31.906 -7.871 1 90.31 122 GLU B O 1
ATOM 2216 N N . MET B 1 123 ? 0.826 -32.031 -8.219 1 84.5 123 MET B N 1
ATOM 2217 C CA . MET B 1 123 ? 0.632 -32.938 -9.352 1 84.5 123 MET B CA 1
ATOM 2218 C C . MET B 1 123 ? 0.587 -34.375 -8.883 1 84.5 123 MET B C 1
ATOM 2220 O O . MET B 1 123 ? 1.357 -34.781 -8.008 1 84.5 123 MET B O 1
ATOM 2224 N N . PRO B 1 124 ? -0.298 -35.094 -9.477 1 83.69 124 PRO B N 1
ATOM 2225 C CA . PRO B 1 124 ? -0.292 -36.531 -9.164 1 83.69 124 PRO B CA 1
ATOM 2226 C C . PRO B 1 124 ? 0.997 -37.219 -9.602 1 83.69 124 PRO B C 1
ATOM 2228 O O . PRO B 1 124 ? 1.625 -36.812 -10.578 1 83.69 124 PRO B O 1
ATOM 2231 N N . GLU B 1 125 ? 1.431 -38.094 -8.781 1 78.31 125 GLU B N 1
ATOM 2232 C CA . GLU B 1 125 ? 2.674 -38.844 -9.016 1 78.31 125 GLU B CA 1
ATOM 2233 C C . GLU B 1 125 ? 2.713 -39.406 -10.422 1 78.31 125 GLU B C 1
ATOM 2235 O O . GLU B 1 125 ? 3.766 -39.438 -11.07 1 78.31 125 GLU B O 1
ATOM 2240 N N . ALA B 1 126 ? 1.573 -39.906 -10.836 1 78 126 ALA B N 1
ATOM 2241 C CA . ALA B 1 126 ? 1.477 -40.562 -12.141 1 78 126 ALA B CA 1
ATOM 2242 C C . ALA B 1 126 ? 1.812 -39.562 -13.266 1 78 126 ALA B C 1
ATOM 2244 O O . ALA B 1 126 ? 2.189 -40 -14.359 1 78 126 ALA B O 1
ATOM 2245 N N . LEU B 1 127 ? 1.662 -38.375 -12.945 1 72.31 127 LEU B N 1
ATOM 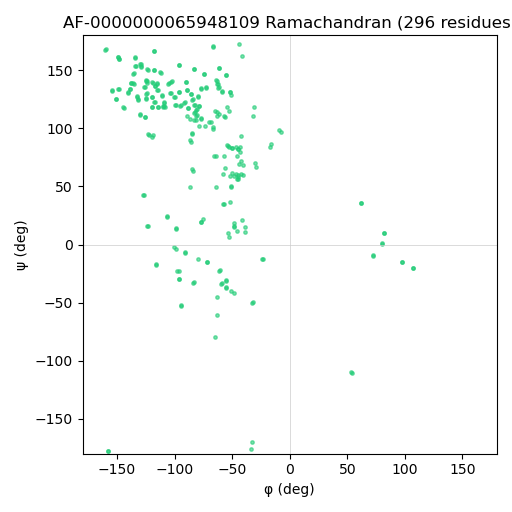2246 C CA . LEU B 1 127 ? 1.842 -37.375 -13.992 1 72.31 127 LEU B CA 1
ATOM 2247 C C . LEU B 1 127 ? 3.229 -36.75 -13.914 1 72.31 127 LEU B C 1
ATOM 2249 O O . LEU B 1 127 ? 3.611 -35.969 -14.789 1 72.31 127 LEU B O 1
ATOM 2253 N N . LYS B 1 128 ? 3.922 -37.188 -12.891 1 70.94 128 LYS B N 1
ATOM 2254 C CA . LYS B 1 128 ? 5.277 -36.656 -12.797 1 70.94 128 LYS B CA 1
ATOM 2255 C C . LYS B 1 128 ? 6.203 -37.344 -13.805 1 70.94 128 LYS B C 1
ATOM 2257 O O . LYS B 1 128 ? 6.074 -38.531 -14.078 1 70.94 128 LYS B O 1
ATOM 2262 N N . PRO B 1 129 ? 7.012 -36.531 -14.539 1 69.31 129 PRO B N 1
ATOM 2263 C CA . PRO B 1 129 ? 7.902 -37.125 -15.531 1 69.31 129 PRO B CA 1
ATOM 2264 C C . PRO B 1 129 ? 8.773 -38.25 -14.938 1 69.31 129 PRO B C 1
ATOM 2266 O O . PRO B 1 129 ? 9.32 -38.094 -13.844 1 69.31 129 PRO B O 1
ATOM 2269 N N . ARG B 1 130 ? 8.547 -39.438 -15.414 1 69.81 130 ARG B N 1
ATOM 2270 C CA . ARG B 1 130 ? 9.336 -40.562 -14.953 1 69.81 130 ARG B CA 1
ATOM 2271 C C . ARG B 1 130 ? 10.625 -40.719 -15.758 1 69.81 130 ARG B C 1
ATOM 2273 O O . ARG B 1 130 ? 10.609 -40.562 -16.984 1 69.81 130 ARG B O 1
ATOM 2280 N N . GLN B 1 131 ? 11.562 -40.375 -15.023 1 71.75 131 GLN B N 1
ATOM 2281 C CA . GLN B 1 131 ? 12.82 -40.688 -15.703 1 71.75 131 GLN B CA 1
ATOM 2282 C C . GLN B 1 131 ? 12.945 -42.188 -15.953 1 71.75 131 GLN B C 1
ATOM 2284 O O . GLN B 1 131 ? 12.812 -43 -15.023 1 71.75 131 GLN B O 1
ATOM 2289 N N . ILE B 1 132 ? 12.891 -42.5 -17.172 1 70.69 132 ILE B N 1
ATOM 2290 C CA . ILE B 1 132 ? 13.078 -43.906 -17.516 1 70.69 132 ILE B CA 1
ATOM 2291 C C . ILE B 1 132 ? 14.57 -44.219 -17.547 1 70.69 132 ILE B C 1
ATOM 2293 O O . ILE B 1 132 ? 15.328 -43.594 -18.297 1 70.69 132 ILE B O 1
ATOM 2297 N N . ALA B 1 133 ? 14.867 -44.875 -16.609 1 68.88 133 ALA B N 1
ATOM 2298 C CA . ALA B 1 133 ? 16.25 -45.344 -16.594 1 68.88 133 ALA B CA 1
ATOM 2299 C C . ALA B 1 133 ? 16.516 -46.281 -17.781 1 68.88 133 ALA B C 1
ATOM 2301 O O . ALA B 1 133 ? 15.727 -47.156 -18.078 1 68.88 133 ALA B O 1
ATOM 2302 N N . ILE B 1 134 ? 17.297 -45.75 -18.656 1 71.06 134 ILE B N 1
ATOM 2303 C CA . ILE B 1 134 ? 17.703 -46.594 -19.766 1 71.06 134 ILE B CA 1
ATOM 2304 C C . ILE B 1 134 ? 18.734 -47.625 -19.297 1 71.06 134 ILE B C 1
ATOM 2306 O O . ILE B 1 134 ? 19.812 -47.25 -18.828 1 71.06 134 ILE B O 1
ATOM 2310 N N . ASP B 1 135 ? 18.359 -48.844 -19.078 1 65.25 135 ASP B N 1
ATOM 2311 C CA . ASP B 1 135 ? 19.312 -49.906 -18.781 1 65.25 135 ASP B CA 1
ATOM 2312 C C . ASP B 1 135 ? 20.141 -50.25 -20.016 1 65.25 135 ASP B C 1
ATOM 2314 O O . ASP B 1 135 ? 19.594 -50.438 -21.094 1 65.25 135 ASP B O 1
ATOM 2318 N N . VAL B 1 136 ? 21.312 -49.875 -20.094 1 62.31 136 VAL B N 1
ATOM 2319 C CA . VAL B 1 136 ? 22.188 -50.344 -21.172 1 62.31 136 VAL B CA 1
ATOM 2320 C C . VAL B 1 136 ? 22.438 -51.844 -21.016 1 62.31 136 VAL B C 1
ATOM 2322 O O . VAL B 1 136 ? 22.891 -52.312 -19.969 1 62.31 136 VAL B O 1
ATOM 2325 N N . ALA B 1 137 ? 21.812 -52.781 -21.688 1 58.25 137 ALA B N 1
ATOM 2326 C CA . ALA B 1 137 ? 22.172 -54.188 -21.75 1 58.25 137 ALA B CA 1
ATOM 2327 C C . ALA B 1 137 ? 23.672 -54.375 -21.969 1 58.25 137 ALA B C 1
ATOM 2329 O O . ALA B 1 137 ? 24.203 -54.094 -23.047 1 58.25 137 ALA B O 1
ATOM 2330 N N . GLY B 1 138 ? 24.625 -53.906 -21.219 1 47.16 138 GLY B N 1
ATOM 2331 C CA . GLY B 1 138 ? 26.031 -54.188 -21.375 1 47.16 138 GLY B CA 1
ATOM 2332 C C . GLY B 1 138 ? 26.297 -55.656 -21.641 1 47.16 138 GLY B C 1
ATOM 2333 O O . GLY B 1 138 ? 25.438 -56.5 -21.422 1 47.16 138 GLY B O 1
ATOM 2334 N N . ASN B 1 139 ? 27.703 -56 -21.984 1 47.25 139 ASN B N 1
ATOM 2335 C CA . ASN B 1 139 ? 28.672 -57 -22.438 1 47.25 139 ASN B CA 1
ATOM 2336 C C . ASN B 1 139 ? 28.812 -58.156 -21.453 1 47.25 139 ASN B C 1
ATOM 2338 O O . ASN B 1 139 ? 29.484 -58.031 -20.438 1 47.25 139 ASN B O 1
ATOM 2342 N N . ASP B 1 140 ? 27.812 -58.781 -20.984 1 44.38 140 ASP B N 1
ATOM 2343 C CA . ASP B 1 140 ? 28.125 -60.031 -20.281 1 44.38 140 ASP B CA 1
ATOM 2344 C C . ASP B 1 140 ? 29.125 -60.875 -21.078 1 44.38 140 ASP B C 1
ATOM 2346 O O . ASP B 1 140 ? 29.125 -62.094 -20.953 1 44.38 140 ASP B O 1
ATOM 2350 N N . HIS B 1 141 ? 29.797 -60.406 -22.141 1 41.44 141 HIS B N 1
ATOM 2351 C CA . HIS B 1 141 ? 30.719 -61.375 -22.719 1 41.44 141 HIS B CA 1
ATOM 2352 C C . HIS B 1 141 ? 31.75 -61.844 -21.703 1 41.44 141 HIS B C 1
ATOM 2354 O O . HIS B 1 141 ? 32.656 -62.625 -22.016 1 41.44 141 HIS B O 1
ATOM 2360 N N . GLN B 1 142 ? 32.188 -60.969 -20.734 1 38.84 142 GLN B N 1
ATOM 2361 C CA . GLN B 1 142 ? 33.562 -61.219 -20.422 1 38.84 142 GLN B CA 1
ATOM 2362 C C . GLN B 1 142 ? 33.75 -62.594 -19.781 1 38.84 142 GLN B C 1
ATOM 2364 O O . GLN B 1 142 ? 34.688 -63.312 -20.125 1 38.84 142 GLN B O 1
ATOM 2369 N N . ARG B 1 143 ? 33.5 -62.844 -18.5 1 39.72 143 ARG B N 1
ATOM 2370 C CA . ARG B 1 143 ? 34.469 -63.469 -17.625 1 39.72 143 ARG B CA 1
ATOM 2371 C C . ARG B 1 143 ? 34.375 -65 -17.719 1 39.72 143 ARG B C 1
ATOM 2373 O O . ARG B 1 143 ? 33.469 -65.625 -17.172 1 39.72 143 ARG B O 1
ATOM 2380 N N . SER B 1 144 ? 34.375 -65.625 -18.906 1 39.69 144 SER B N 1
ATOM 2381 C CA . SER B 1 144 ? 34.625 -67.062 -19.016 1 39.69 144 SER B CA 1
ATOM 2382 C C . SER B 1 144 ? 35.781 -67.5 -18.094 1 39.69 144 SER B C 1
ATOM 2384 O O . SER B 1 144 ? 36.875 -66.938 -18.156 1 39.69 144 SER B O 1
ATOM 2386 N N . ASP B 1 145 ? 35.469 -67.938 -16.875 1 37.62 145 ASP B N 1
ATOM 2387 C CA . ASP B 1 145 ? 36.25 -68.562 -15.828 1 37.62 145 ASP B CA 1
ATOM 2388 C C . ASP B 1 145 ? 37.219 -69.625 -16.406 1 37.62 145 ASP B C 1
ATOM 2390 O O . ASP B 1 145 ? 36.812 -70.625 -16.984 1 37.62 145 ASP B O 1
ATOM 2394 N N . ARG B 1 146 ? 38.281 -69.062 -17.109 1 36.94 146 ARG B N 1
ATOM 2395 C CA . ARG B 1 146 ? 39.438 -69.938 -17.484 1 36.94 146 ARG B CA 1
ATOM 2396 C C . ARG B 1 146 ? 39.969 -70.688 -16.281 1 36.94 146 ARG B C 1
ATOM 2398 O O . ARG B 1 146 ? 40.875 -70.25 -15.609 1 36.94 146 ARG B O 1
ATOM 2405 N N . THR B 1 147 ? 39.125 -71.125 -15.359 1 35.44 147 THR B N 1
ATOM 2406 C CA . THR B 1 147 ? 39.656 -71.938 -14.258 1 35.44 147 THR B CA 1
ATOM 2407 C C . THR B 1 147 ? 40.312 -73.188 -14.781 1 35.44 147 THR B C 1
ATOM 2409 O O . THR B 1 147 ? 41.031 -73.875 -14.039 1 35.44 147 THR B O 1
ATOM 2412 N N . GLN B 1 148 ? 39.812 -73.812 -15.891 1 36.72 148 GLN B N 1
ATOM 2413 C CA . GLN B 1 148 ? 40.125 -75.25 -15.859 1 36.72 148 GLN B CA 1
ATOM 2414 C C . GLN B 1 148 ? 41.625 -75.5 -15.891 1 36.72 148 GLN B C 1
ATOM 2416 O O . GLN B 1 148 ? 42.125 -76.438 -15.258 1 36.72 148 GLN B O 1
ATOM 2421 N N . ALA B 1 149 ? 42.344 -75.062 -16.969 1 35.88 149 ALA B N 1
ATOM 2422 C CA . ALA B 1 149 ? 43.406 -76 -17.344 1 35.88 149 ALA B CA 1
ATOM 2423 C C . ALA B 1 149 ? 44.594 -75.812 -16.406 1 35.88 149 ALA B C 1
ATOM 2425 O O . ALA B 1 149 ? 45.5 -76.688 -16.391 1 35.88 149 ALA B O 1
ATOM 2426 N N . ALA B 1 150 ? 44.875 -74.812 -15.5 1 29.27 150 ALA B N 1
ATOM 2427 C CA . ALA B 1 150 ? 46.188 -75.125 -14.945 1 29.27 150 ALA B CA 1
ATOM 2428 C C . ALA B 1 150 ? 46.094 -76.188 -13.812 1 29.27 150 ALA B C 1
ATOM 2430 O O . ALA B 1 150 ? 45.062 -76.25 -13.141 1 29.27 150 ALA B O 1
#

Sequence (300 a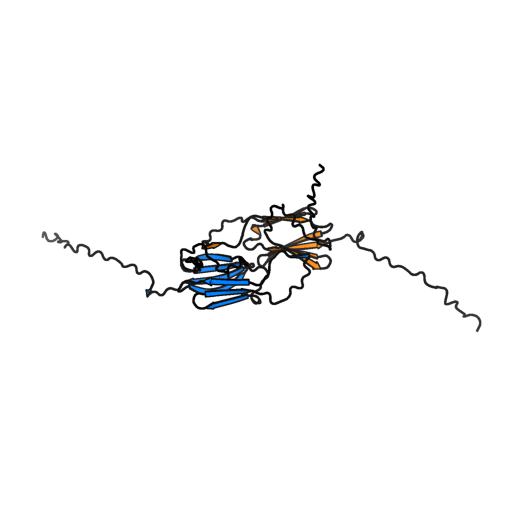a):
MRTYDLSPFWRSTIGFDRLLNLVNDTVDNGDTYPPYDIERTSEDQYRISLALVGFTPDDVAITAERSTLTVEGRKTDEDERDYLYRGISVRPFRRVFNLADYVQVKDATFEDGLLKIALTREMPEALKPRQIAIDVAGNDHQRSDRTQAAMRTYDLSPFWRSTIGFDRLLNLVNDTVDNGDTYPPYDIERTSEDQYRISLALVGFTPDDVAITAERSTLTVEGRKTDEDERDYLYRGISVRPFRRVFNLADYVQVKDATFEDGLLKIALTREMPEALKPRQIAIDVAGNDHQRSDRTQAA

Nearest PDB structures (foldseek):
  7ck4-assembly1_B  TM=7.778E-01  e=1.105E-07  Synechococcus phage S-ShM2
  5zul-assembly1_A-2  TM=8.254E-01  e=1.409E-05  Mycobacterium marinum M
  5zul-assembly1_D-2  TM=7.548E-01  e=9.924E-06  Mycobacterium marinum M
  4fei-assembly1_A-2  TM=7.303E-01  e=1.842E-04  Deinococcus radiodurans R1 = ATCC 13939 = DSM 20539
  6khv-assembly1_A  TM=6.005E-01  e=3.417E-03  Homo sapiens

Organism: Bradyrhizobium diazoefficiens (strain JCM 10833 / BCRC 13528 / IAM 13628 / NBRC 14792 / USDA 110) (NCBI:txid224911)

Secondary structure (DSSP, 8-state):
------------EETBS---S----S-SSS--PSPEEEEEEETTEEEEEEE-TT--GGGEEEEEETTEEEEEE---S----EEEEE-S----EEEEEEE-TTEEEEEEEEETTEEEEEEEE---GGGS----------------------/------------EETBS---S----S-SSS--PSPEEEEEEETTEEEEEEE-TT--GGGEEEEEETTEEEEEE---S----EEEEE-S----EEEEEEE-TTEEEEEEEEETTEEEEEEEE---GGGS-----------TT------S--